Protein AF-A0A6A3Q439-F1 (afdb_monomer_lite)

Secondary structure (DSSP, 8-state):
-EEEETTHHHHHHHHHHHHTT-SEEEE-HHHHHHHHHTTBSSHHHHHHHHHHHHHHHB-TTSPBPPHHHHHHHHHHHHHTS-GGGBSS-HHHHHHHHHHHHHHHHTTSS--S--EE--TTSPPEETT-HHHHHHHHHHHHHHHTS---HHHHHHHHHHHHHHHHHHHHHHTT-SPP-TTS-HHHHHHHHHHTTTTS---------

pLDDT: mean 76.57, std 17.01, range [36.84, 98.06]

Radius of gyration: 23.39 Å; chains: 1; bounding box: 50×46×78 Å

Structure (mmCIF, N/CA/C/O backbone):
data_AF-A0A6A3Q439-F1
#
_entry.id   AF-A0A6A3Q439-F1
#
loop_
_atom_site.group_PDB
_atom_site.id
_atom_site.type_symbol
_atom_site.label_atom_id
_atom_site.label_alt_id
_atom_site.label_comp_id
_atom_site.label_asym_id
_atom_site.label_entity_id
_atom_site.label_seq_id
_atom_site.pdbx_PDB_ins_code
_atom_site.Cartn_x
_atom_site.Cartn_y
_atom_site.Cartn_z
_atom_site.occupancy
_atom_site.B_iso_or_equiv
_atom_site.auth_seq_id
_atom_site.auth_comp_id
_atom_site.auth_asym_id
_atom_site.auth_atom_id
_atom_site.pdbx_PDB_model_num
ATOM 1 N N . MET A 1 1 ? 11.395 -8.241 -11.659 1.00 68.88 1 MET A N 1
ATOM 2 C CA . MET A 1 1 ? 11.411 -6.773 -11.438 1.00 68.88 1 MET A CA 1
ATOM 3 C C . MET A 1 1 ? 10.067 -6.379 -10.838 1.00 68.88 1 MET A C 1
ATOM 5 O O . MET A 1 1 ? 9.076 -7.016 -11.175 1.00 68.88 1 MET A O 1
ATOM 9 N N . CYS A 1 2 ? 10.029 -5.420 -9.914 1.00 76.31 2 CYS A N 1
ATOM 10 C CA . CYS A 1 2 ? 8.819 -5.083 -9.159 1.00 76.31 2 CYS A CA 1
ATOM 11 C C . CYS A 1 2 ? 8.470 -3.604 -9.339 1.00 76.31 2 CYS A C 1
ATOM 13 O O . CYS A 1 2 ? 9.352 -2.756 -9.225 1.00 76.31 2 CYS A O 1
ATOM 15 N N . LEU A 1 3 ? 7.194 -3.309 -9.583 1.00 77.00 3 LEU A N 1
ATOM 16 C CA . LEU A 1 3 ? 6.629 -1.964 -9.532 1.00 77.00 3 LEU A CA 1
ATOM 17 C C . LEU A 1 3 ? 5.761 -1.843 -8.279 1.00 77.00 3 LEU A C 1
ATOM 19 O O . LEU A 1 3 ? 4.868 -2.658 -8.078 1.00 77.00 3 LEU A O 1
ATOM 23 N N . VAL A 1 4 ? 5.992 -0.818 -7.464 1.00 82.19 4 VAL A N 1
ATOM 24 C CA . VAL A 1 4 ? 5.149 -0.507 -6.300 1.00 82.19 4 VAL A CA 1
ATOM 25 C C . VAL A 1 4 ? 4.202 0.634 -6.669 1.00 82.19 4 VAL A C 1
ATOM 27 O O . VAL A 1 4 ? 4.643 1.629 -7.241 1.00 82.19 4 VAL A O 1
ATOM 30 N N . SER A 1 5 ? 2.909 0.491 -6.374 1.00 81.00 5 SER A N 1
ATOM 31 C CA . SER A 1 5 ? 1.879 1.488 -6.695 1.00 81.00 5 SER A CA 1
ATOM 32 C C . SER A 1 5 ? 0.864 1.648 -5.563 1.00 81.00 5 SER A C 1
ATOM 34 O O . SER A 1 5 ? 0.510 0.695 -4.868 1.00 81.00 5 SER A O 1
ATOM 36 N N . ASP A 1 6 ? 0.370 2.870 -5.396 1.00 78.81 6 ASP A N 1
ATOM 37 C CA . ASP A 1 6 ? -0.733 3.235 -4.506 1.00 78.81 6 ASP A CA 1
ATOM 38 C C . ASP A 1 6 ? -2.075 2.597 -4.910 1.00 78.81 6 ASP A C 1
ATOM 40 O O . ASP A 1 6 ? -2.892 2.266 -4.043 1.00 78.81 6 ASP A O 1
ATOM 44 N N . ASN A 1 7 ? -2.282 2.373 -6.209 1.00 80.62 7 ASN A N 1
ATOM 45 C CA . ASN A 1 7 ? -3.422 1.671 -6.782 1.00 80.62 7 ASN A CA 1
ATOM 46 C C . ASN A 1 7 ? -2.948 0.538 -7.698 1.00 80.62 7 ASN A C 1
ATOM 48 O O . ASN A 1 7 ? -3.133 0.563 -8.919 1.00 80.62 7 ASN A O 1
ATOM 52 N N . ALA A 1 8 ? -2.351 -0.486 -7.084 1.00 85.12 8 ALA A N 1
ATOM 53 C CA . ALA A 1 8 ? -1.802 -1.627 -7.802 1.00 85.12 8 ALA A CA 1
ATOM 54 C C . ALA A 1 8 ? -2.832 -2.280 -8.740 1.00 85.12 8 ALA A C 1
ATOM 56 O O . ALA A 1 8 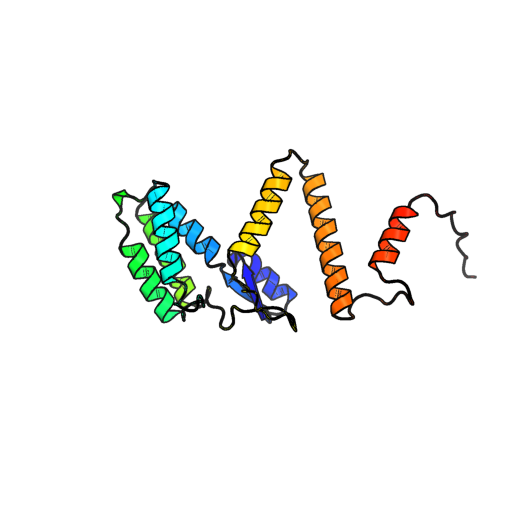? -2.507 -2.633 -9.870 1.00 85.12 8 ALA A O 1
ATOM 57 N N . ASN A 1 9 ? -4.094 -2.378 -8.315 1.00 83.62 9 ASN A N 1
ATOM 58 C CA . ASN A 1 9 ? -5.158 -2.985 -9.116 1.00 83.62 9 ASN A CA 1
ATOM 59 C C . ASN A 1 9 ? -5.428 -2.239 -10.427 1.00 83.62 9 ASN A C 1
ATOM 61 O O . ASN A 1 9 ? -5.641 -2.889 -11.447 1.00 83.62 9 ASN A O 1
ATOM 65 N N . ALA A 1 10 ? -5.384 -0.904 -10.423 1.00 78.31 10 ALA A N 1
ATOM 66 C CA . ALA A 1 10 ? -5.613 -0.118 -11.634 1.00 78.31 10 ALA A CA 1
ATOM 67 C C . ALA A 1 10 ? -4.478 -0.265 -12.657 1.00 78.31 10 ALA A C 1
ATOM 69 O O . ALA A 1 10 ? -4.721 -0.211 -13.860 1.00 78.31 10 ALA A O 1
ATOM 70 N N . VAL A 1 11 ? -3.242 -0.468 -12.193 1.00 80.56 11 VAL A N 1
ATOM 71 C CA . VAL A 1 11 ? -2.065 -0.490 -13.075 1.00 80.56 11 VAL A CA 1
ATOM 72 C C . VAL A 1 11 ? -1.608 -1.898 -13.454 1.00 80.56 11 VAL A C 1
ATOM 74 O O . VAL A 1 11 ? -0.894 -2.044 -14.442 1.00 80.56 11 VAL A O 1
ATOM 77 N N . ARG A 1 12 ? -2.039 -2.945 -12.736 1.00 86.44 12 ARG A N 1
ATOM 78 C CA . ARG A 1 12 ? -1.683 -4.354 -13.011 1.00 86.44 12 ARG A CA 1
ATOM 79 C C . ARG A 1 12 ? -1.880 -4.745 -14.470 1.00 86.44 12 ARG A C 1
ATOM 81 O O . ARG A 1 12 ? -0.945 -5.253 -15.080 1.00 86.44 12 ARG A O 1
ATOM 88 N N . THR A 1 13 ? -3.064 -4.492 -15.026 1.00 83.56 13 THR A N 1
ATOM 89 C CA . THR A 1 13 ? -3.396 -4.880 -16.406 1.00 83.56 13 THR A CA 1
ATOM 90 C C . THR A 1 13 ? -2.521 -4.154 -17.420 1.00 83.56 13 THR A C 1
ATOM 92 O O . THR A 1 13 ? -1.994 -4.778 -18.335 1.00 83.56 13 THR A O 1
ATOM 95 N N . MET A 1 14 ? -2.315 -2.849 -17.226 1.00 83.00 14 MET A N 1
ATOM 96 C CA . MET A 1 14 ? -1.451 -2.035 -18.083 1.00 83.00 14 MET A CA 1
ATOM 97 C C . MET A 1 14 ? 0.005 -2.512 -18.025 1.00 83.00 14 MET A C 1
ATOM 99 O O . MET A 1 14 ? 0.660 -2.668 -19.047 1.00 83.00 14 MET A O 1
ATOM 103 N N . VAL A 1 15 ? 0.532 -2.771 -16.830 1.00 74.00 15 VAL A N 1
ATOM 104 C CA . VAL A 1 15 ? 1.912 -3.246 -16.668 1.00 74.00 15 VAL A CA 1
ATOM 105 C C . VAL A 1 15 ? 2.075 -4.635 -17.281 1.00 74.00 15 VAL A C 1
ATOM 107 O O . VAL A 1 15 ? 3.059 -4.890 -17.971 1.00 74.00 15 VAL A O 1
ATOM 110 N N . ALA A 1 16 ? 1.101 -5.523 -17.084 1.00 80.88 16 ALA A N 1
ATOM 111 C CA . ALA A 1 16 ? 1.122 -6.848 -17.684 1.00 80.88 16 ALA A CA 1
ATOM 112 C C . ALA A 1 16 ? 1.109 -6.783 -19.219 1.00 80.88 16 ALA A C 1
ATOM 114 O O . ALA A 1 16 ? 1.868 -7.522 -19.842 1.00 80.88 16 ALA A O 1
ATOM 115 N N . SER A 1 17 ? 0.311 -5.891 -19.821 1.00 73.69 17 SER A N 1
ATOM 116 C CA . SER A 1 17 ? 0.232 -5.757 -21.281 1.00 73.69 17 SER A CA 1
ATOM 117 C C . SER A 1 17 ? 1.501 -5.166 -21.894 1.00 73.69 17 SER A C 1
ATOM 119 O O . SER A 1 17 ? 1.957 -5.659 -22.922 1.00 73.69 17 SER A O 1
ATOM 121 N N . VAL A 1 18 ? 2.108 -4.158 -21.258 1.00 75.19 18 VAL A N 1
ATOM 122 C CA . VAL A 1 18 ? 3.332 -3.517 -21.768 1.00 75.19 18 VAL A CA 1
ATOM 123 C C . VAL A 1 18 ? 4.565 -4.396 -21.569 1.00 75.19 18 VAL A C 1
ATOM 125 O O . VAL A 1 18 ? 5.422 -4.468 -22.446 1.00 75.19 18 VAL A O 1
ATOM 128 N N . PHE A 1 19 ? 4.672 -5.068 -20.422 1.00 77.62 19 PHE A N 1
ATOM 129 C CA . PHE A 1 19 ? 5.880 -5.802 -20.036 1.00 77.62 19 PHE A CA 1
ATOM 130 C C . PHE A 1 19 ? 5.728 -7.324 -20.120 1.00 77.62 19 PHE A C 1
ATOM 132 O O . PHE A 1 19 ? 6.560 -8.042 -19.569 1.00 77.62 19 PHE A O 1
ATOM 139 N N . GLY A 1 20 ? 4.667 -7.835 -20.752 1.00 81.88 20 GLY A N 1
ATOM 140 C CA . GLY A 1 20 ? 4.445 -9.274 -20.941 1.00 81.88 20 GLY A CA 1
ATOM 141 C C . GLY A 1 20 ? 4.427 -10.077 -19.635 1.00 81.88 20 GLY A C 1
ATOM 142 O O . GLY A 1 20 ? 4.912 -11.203 -19.596 1.00 81.88 20 GLY A O 1
ATOM 143 N N . GLY A 1 21 ? 3.955 -9.477 -18.537 1.00 82.19 21 GLY A N 1
ATOM 144 C CA . GLY A 1 21 ? 3.934 -10.104 -17.206 1.00 82.19 21 GLY A CA 1
ATOM 145 C C . GLY A 1 21 ? 5.293 -10.223 -16.496 1.00 82.19 21 GLY A C 1
ATOM 146 O O . GLY A 1 21 ? 5.347 -10.731 -15.378 1.00 82.19 21 GLY A O 1
ATOM 147 N N . VAL A 1 22 ? 6.386 -9.719 -17.081 1.00 79.06 22 VAL A N 1
ATOM 148 C CA . VAL A 1 22 ? 7.744 -9.784 -16.497 1.00 79.06 22 VAL A CA 1
ATOM 149 C C . VAL A 1 22 ? 7.888 -8.898 -15.248 1.00 79.06 22 VAL A C 1
ATOM 151 O O . VAL A 1 22 ? 8.725 -9.150 -14.372 1.00 79.06 22 VAL A O 1
ATOM 154 N N . ILE A 1 23 ? 7.073 -7.843 -15.155 1.00 79.81 23 ILE A N 1
ATOM 155 C CA . ILE A 1 23 ? 7.034 -6.937 -14.005 1.00 79.81 23 ILE A CA 1
ATOM 156 C C . ILE A 1 23 ? 5.837 -7.282 -13.126 1.00 79.81 23 ILE A C 1
ATOM 158 O O . ILE A 1 23 ? 4.686 -7.196 -13.549 1.00 79.81 23 ILE A O 1
ATOM 162 N N . THR A 1 24 ? 6.113 -7.611 -11.866 1.00 86.00 24 THR A N 1
ATOM 163 C CA . THR A 1 24 ? 5.073 -7.784 -10.851 1.00 86.00 24 THR A CA 1
ATOM 164 C C . THR A 1 24 ? 4.707 -6.431 -10.258 1.00 86.00 24 THR A C 1
ATOM 166 O O . THR A 1 24 ? 5.589 -5.664 -9.873 1.00 86.00 24 THR A O 1
ATOM 169 N N . VAL A 1 25 ? 3.410 -6.149 -10.148 1.00 85.44 25 VAL A N 1
ATOM 170 C CA . VAL A 1 25 ? 2.912 -4.973 -9.427 1.00 85.44 25 VAL A CA 1
ATOM 171 C C . VAL A 1 25 ? 2.624 -5.354 -7.976 1.00 85.44 25 VAL A C 1
ATOM 173 O O . VAL A 1 25 ? 2.011 -6.392 -7.716 1.00 85.44 25 VAL A O 1
ATOM 176 N N . LYS A 1 26 ? 3.071 -4.515 -7.047 1.00 88.62 26 LYS A N 1
ATOM 177 C CA . LYS A 1 26 ? 2.856 -4.626 -5.605 1.00 88.62 26 LYS A CA 1
ATOM 178 C C . LYS A 1 26 ? 2.164 -3.373 -5.086 1.00 88.62 26 LYS A C 1
ATOM 180 O O . LYS A 1 26 ? 2.361 -2.273 -5.609 1.00 88.62 26 LYS A O 1
ATOM 185 N N . GLN A 1 27 ? 1.352 -3.546 -4.058 1.00 88.25 27 GLN A N 1
ATOM 186 C CA . GLN A 1 27 ? 0.676 -2.459 -3.374 1.00 88.25 27 GLN A CA 1
ATOM 187 C C . GLN A 1 27 ? 1.662 -1.709 -2.475 1.00 88.25 27 GLN A C 1
ATOM 189 O O . GLN A 1 27 ? 2.447 -2.323 -1.757 1.00 88.25 27 GLN A O 1
ATOM 194 N N . ASP A 1 28 ? 1.593 -0.380 -2.482 1.00 86.62 28 ASP A N 1
ATOM 195 C CA . ASP A 1 28 ? 2.370 0.460 -1.575 1.00 86.62 28 ASP A CA 1
ATOM 196 C C . ASP A 1 28 ? 1.863 0.321 -0.120 1.00 86.62 28 A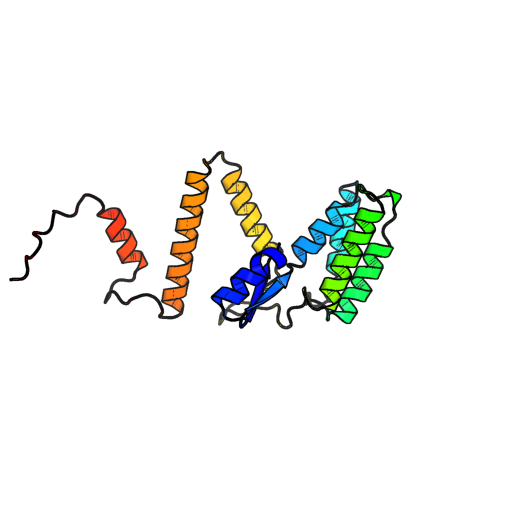SP A C 1
ATOM 198 O O . ASP A 1 28 ? 0.712 0.693 0.166 1.00 86.62 28 ASP A O 1
ATOM 202 N N . PRO A 1 29 ? 2.709 -0.155 0.818 1.00 88.81 29 PRO A N 1
ATOM 203 C CA . PRO A 1 29 ? 2.393 -0.234 2.242 1.00 88.81 29 PRO A CA 1
ATOM 204 C C . PRO A 1 29 ? 1.990 1.104 2.865 1.00 88.81 29 PRO A C 1
ATOM 206 O O . PRO A 1 29 ? 1.137 1.129 3.753 1.00 88.81 29 PRO A O 1
ATOM 209 N N . PHE A 1 30 ? 2.546 2.229 2.404 1.00 85.50 30 PHE A N 1
ATOM 210 C CA . PHE A 1 30 ? 2.184 3.549 2.925 1.00 85.50 30 PHE A CA 1
ATOM 211 C C . PHE A 1 30 ? 0.715 3.871 2.664 1.00 85.50 30 PHE A C 1
ATOM 213 O O . PHE A 1 30 ? -0.015 4.266 3.573 1.00 85.50 30 PHE A O 1
ATOM 220 N N . HIS A 1 31 ? 0.266 3.656 1.429 1.00 86.50 31 HIS A N 1
ATOM 221 C CA . HIS A 1 31 ? -1.112 3.932 1.042 1.00 86.50 31 HIS A CA 1
ATOM 222 C C . HIS A 1 31 ? -2.096 2.968 1.709 1.00 86.50 31 HIS A C 1
ATOM 224 O O . HIS A 1 31 ? -3.227 3.361 1.996 1.00 86.50 31 HIS A O 1
ATOM 230 N N . LEU A 1 32 ? -1.674 1.737 2.022 1.00 91.19 32 LEU A N 1
ATOM 231 C CA . LEU A 1 32 ? -2.451 0.845 2.885 1.00 91.19 32 LEU A CA 1
ATOM 232 C C . LEU A 1 32 ? -2.608 1.445 4.287 1.00 91.19 32 LEU A C 1
ATOM 234 O O . LEU A 1 32 ? -3.737 1.584 4.762 1.00 91.19 32 LEU A O 1
ATOM 238 N N . ILE A 1 33 ? -1.500 1.838 4.926 1.00 93.06 33 ILE A N 1
ATOM 239 C CA . ILE A 1 33 ? -1.502 2.437 6.269 1.00 93.06 33 ILE A CA 1
ATOM 240 C C . ILE A 1 33 ? -2.413 3.665 6.310 1.00 93.06 33 ILE A C 1
ATOM 242 O O . ILE A 1 33 ? -3.236 3.795 7.218 1.00 93.06 33 ILE A O 1
ATOM 246 N N . ASP A 1 34 ? -2.307 4.547 5.319 1.00 90.38 34 ASP A N 1
ATOM 247 C CA . ASP A 1 34 ? -3.116 5.758 5.239 1.00 90.38 34 ASP A CA 1
ATOM 248 C C . ASP A 1 34 ? -4.603 5.448 5.042 1.00 90.38 34 ASP A C 1
ATOM 250 O O . ASP A 1 34 ? -5.439 6.017 5.746 1.00 90.38 34 ASP A O 1
ATOM 254 N N . ARG A 1 35 ? -4.938 4.505 4.154 1.00 91.44 35 ARG A N 1
ATOM 255 C CA . ARG A 1 35 ? -6.322 4.093 3.870 1.00 91.44 35 ARG A CA 1
ATOM 256 C C . ARG A 1 35 ? -7.006 3.483 5.088 1.00 91.44 35 ARG A C 1
ATOM 258 O O . ARG A 1 35 ? -8.153 3.825 5.370 1.00 91.44 35 ARG A O 1
ATOM 265 N N . VAL A 1 36 ? -6.323 2.580 5.792 1.00 94.69 36 VAL A N 1
ATOM 266 C CA . VAL A 1 36 ? -6.857 1.937 7.001 1.00 94.69 36 VAL A CA 1
ATOM 267 C C . VAL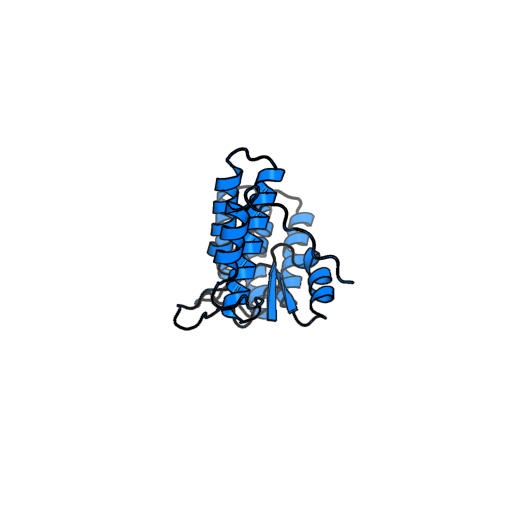 A 1 36 ? -6.973 2.970 8.120 1.00 94.69 36 VAL A C 1
ATOM 269 O O . VAL A 1 36 ? -8.035 3.105 8.722 1.00 94.69 36 VAL A O 1
ATOM 272 N N . SER A 1 37 ? -5.931 3.776 8.339 1.00 95.50 37 SER A N 1
ATOM 273 C CA . SER A 1 37 ? -5.932 4.773 9.415 1.00 95.50 37 SER A CA 1
ATOM 274 C C . SER A 1 37 ? -6.984 5.860 9.221 1.00 95.50 37 SER A C 1
ATOM 276 O O . SER A 1 37 ? -7.573 6.306 10.199 1.00 95.50 37 SER A O 1
ATOM 278 N N . ALA A 1 38 ? -7.278 6.265 7.982 1.00 95.25 38 ALA A N 1
ATOM 279 C CA . ALA A 1 38 ? -8.293 7.277 7.679 1.00 95.25 38 ALA A CA 1
ATOM 280 C C . ALA A 1 38 ? -9.724 6.884 8.105 1.00 95.25 38 ALA A C 1
ATOM 282 O O . ALA A 1 38 ? -10.603 7.744 8.134 1.00 95.25 38 ALA A O 1
ATOM 283 N N . LYS A 1 39 ? -9.967 5.611 8.446 1.00 95.69 39 LYS A N 1
ATOM 284 C CA . LYS A 1 39 ? -11.258 5.121 8.953 1.00 95.69 39 LYS A CA 1
ATOM 285 C C . LYS A 1 39 ? -11.488 5.405 10.442 1.00 95.69 39 LYS A C 1
ATOM 287 O O . LYS A 1 39 ? -12.569 5.101 10.934 1.00 95.69 39 LYS A O 1
ATOM 292 N N . LEU A 1 40 ? -10.516 5.983 11.154 1.00 95.94 40 LEU A N 1
ATOM 293 C CA . LEU A 1 40 ? -10.711 6.441 12.534 1.00 95.94 40 LEU A CA 1
ATOM 294 C C . LEU A 1 40 ? -11.205 7.888 12.579 1.00 95.94 40 LEU A C 1
ATOM 296 O O . LEU A 1 40 ? -10.802 8.720 11.762 1.00 95.94 40 LEU A O 1
ATOM 300 N N . ALA A 1 41 ? -12.047 8.202 13.560 1.00 93.50 41 ALA A N 1
ATOM 301 C CA . ALA A 1 41 ? -12.694 9.506 13.693 1.00 93.50 41 ALA A CA 1
ATOM 302 C C . ALA A 1 41 ? -11.727 10.629 14.080 1.00 93.50 41 ALA A C 1
ATOM 304 O O . ALA A 1 41 ? -11.821 11.741 13.560 1.00 93.50 41 ALA A O 1
ATOM 305 N N . SER A 1 42 ? -10.771 10.355 14.972 1.00 95.94 42 SER A N 1
ATOM 306 C CA . SER A 1 42 ? -9.917 11.397 15.546 1.00 95.94 42 SER A CA 1
ATOM 307 C C . SER A 1 42 ? -8.484 11.354 15.012 1.00 95.94 42 SER A C 1
ATOM 309 O O . SER A 1 42 ? -7.850 10.302 14.943 1.00 95.94 42 SER A O 1
ATOM 311 N N . LYS A 1 43 ? -7.915 12.527 14.690 1.00 95.25 43 LYS A N 1
ATOM 312 C CA . LYS A 1 43 ? -6.513 12.650 14.238 1.00 95.25 43 LYS A CA 1
ATOM 313 C C . LYS A 1 43 ? -5.492 11.996 15.188 1.00 95.25 43 LYS A C 1
ATOM 315 O O . LYS A 1 43 ? -4.554 11.380 14.677 1.00 95.25 43 LYS A O 1
ATOM 320 N N . PRO A 1 44 ? -5.624 12.089 16.528 1.00 96.69 44 PRO A N 1
ATOM 321 C CA . PRO A 1 44 ? -4.722 11.389 17.442 1.00 96.69 44 PRO A CA 1
ATOM 322 C C . PRO A 1 44 ? -4.759 9.869 17.260 1.00 96.69 44 PRO A C 1
ATOM 324 O O . PRO A 1 44 ? -3.701 9.249 17.154 1.00 96.69 44 PRO A O 1
ATOM 327 N N . LYS A 1 45 ? -5.955 9.282 17.134 1.00 95.44 45 LYS A N 1
ATOM 328 C CA . LYS A 1 45 ? -6.128 7.841 16.911 1.00 95.44 45 LYS A CA 1
ATOM 329 C C . LYS A 1 45 ? -5.622 7.422 15.534 1.00 95.44 45 LYS A C 1
ATOM 331 O O . LYS A 1 45 ? -4.907 6.432 15.435 1.00 95.44 45 LYS A O 1
ATOM 336 N N . GLN A 1 46 ? -5.870 8.224 14.494 1.00 96.56 46 GLN A N 1
ATOM 337 C CA . GLN A 1 46 ? -5.275 8.001 13.169 1.00 96.56 46 GLN A CA 1
ATOM 338 C C . GLN A 1 46 ? -3.743 7.966 13.249 1.00 96.56 46 GLN A C 1
ATOM 340 O O . GLN A 1 46 ? -3.115 7.067 12.700 1.00 96.56 46 GLN A O 1
ATOM 345 N N . LYS A 1 47 ? -3.119 8.922 13.951 1.00 96.12 47 LYS A N 1
ATOM 346 C CA . LYS A 1 47 ? -1.656 8.980 14.109 1.00 96.12 47 LYS A CA 1
ATOM 347 C C . LYS A 1 47 ? -1.112 7.774 14.877 1.00 96.12 47 LYS A C 1
ATOM 349 O O . LYS A 1 47 ? -0.062 7.256 14.499 1.00 96.12 47 LYS A O 1
ATOM 354 N N . TRP A 1 48 ? -1.808 7.347 15.929 1.00 97.00 48 TRP A N 1
ATOM 355 C CA . TRP A 1 48 ? -1.478 6.133 16.673 1.00 97.00 48 TRP A CA 1
ATOM 356 C C . TRP A 1 48 ? -1.544 4.901 15.766 1.00 97.00 48 TRP A C 1
ATOM 358 O O . TRP A 1 48 ? -0.539 4.214 15.617 1.00 97.00 48 TRP A O 1
ATOM 368 N N . LEU A 1 49 ? -2.653 4.696 15.054 1.00 97.31 49 LEU A N 1
ATOM 369 C CA . LEU A 1 49 ? -2.823 3.534 14.185 1.00 97.31 49 LEU A CA 1
ATOM 370 C C . LEU A 1 49 ? -1.786 3.506 13.054 1.00 97.31 49 LEU A C 1
ATOM 372 O O . LEU A 1 49 ? -1.217 2.457 12.770 1.00 97.31 49 LEU A O 1
ATOM 376 N N . LYS A 1 50 ? -1.439 4.662 12.468 1.00 95.81 50 LYS A N 1
ATOM 377 C CA . LYS A 1 50 ? -0.341 4.742 11.489 1.00 95.81 50 LYS A CA 1
ATOM 378 C C . LYS A 1 50 ? 0.988 4.248 12.058 1.00 95.81 50 LYS A C 1
ATOM 380 O O . LYS A 1 50 ? 1.774 3.649 11.327 1.00 95.81 50 LYS A O 1
ATOM 385 N N . LYS A 1 51 ? 1.270 4.531 13.332 1.00 95.44 51 LYS A N 1
ATOM 386 C CA . LYS A 1 51 ? 2.490 4.076 14.005 1.00 95.44 51 LYS A CA 1
ATOM 387 C C . LYS A 1 51 ? 2.447 2.565 14.239 1.00 95.44 51 LYS A C 1
ATOM 389 O O . LYS A 1 51 ? 3.394 1.894 13.845 1.00 95.44 51 LYS A O 1
ATOM 394 N N . GLU A 1 52 ? 1.355 2.049 14.796 1.00 97.44 52 GLU A N 1
ATOM 395 C CA . GLU A 1 52 ? 1.201 0.615 15.071 1.00 97.44 52 GLU A CA 1
ATOM 396 C C . GLU A 1 52 ? 1.252 -0.214 13.786 1.00 97.44 52 GLU A C 1
ATOM 398 O O . GLU A 1 52 ? 1.992 -1.188 13.705 1.00 97.44 52 GLU A O 1
ATOM 403 N N . LEU A 1 53 ? 0.572 0.228 12.723 1.00 96.31 53 LEU A N 1
ATOM 404 C CA . LEU A 1 53 ? 0.629 -0.446 11.427 1.00 96.31 53 LEU A CA 1
ATOM 405 C C . LEU A 1 53 ? 2.031 -0.394 10.811 1.00 96.31 53 LEU A C 1
ATOM 407 O O . LEU A 1 53 ? 2.477 -1.385 10.246 1.00 96.31 53 LEU A O 1
ATOM 411 N N . ARG A 1 54 ? 2.780 0.710 10.945 1.00 93.31 54 ARG A N 1
ATOM 412 C CA . ARG A 1 54 ? 4.195 0.728 10.522 1.00 93.31 54 ARG A CA 1
ATOM 413 C C . ARG A 1 54 ? 5.013 -0.311 11.287 1.00 93.31 54 ARG A C 1
ATOM 415 O O . ARG A 1 54 ? 5.794 -1.025 10.675 1.00 93.31 54 ARG A O 1
ATOM 422 N N . SER A 1 55 ? 4.820 -0.423 12.595 1.00 94.06 55 SER A N 1
ATOM 423 C CA . SER A 1 55 ? 5.490 -1.444 13.403 1.00 94.06 55 SER A CA 1
ATOM 424 C C . SER A 1 55 ? 5.021 -2.868 13.095 1.00 94.06 55 SER A C 1
ATOM 426 O O . SER A 1 55 ? 5.781 -3.799 13.327 1.00 94.06 55 SER A O 1
ATOM 428 N N . ALA A 1 56 ? 3.808 -3.047 12.568 1.00 95.62 56 ALA A N 1
ATOM 429 C CA . ALA A 1 56 ? 3.282 -4.345 12.156 1.00 95.62 56 ALA A CA 1
ATOM 430 C C . ALA A 1 56 ? 3.789 -4.795 10.778 1.00 95.62 56 ALA A C 1
ATOM 432 O O . ALA A 1 56 ? 3.984 -5.987 10.555 1.00 95.62 56 ALA A O 1
ATOM 433 N N . LEU A 1 57 ? 3.986 -3.859 9.843 1.00 93.75 57 LEU A N 1
ATOM 434 C CA . LEU A 1 57 ? 4.408 -4.184 8.476 1.00 93.75 57 LEU A CA 1
ATOM 435 C C . LEU A 1 57 ? 5.928 -4.326 8.332 1.00 93.75 57 LEU A C 1
ATOM 437 O O . LEU A 1 57 ? 6.391 -5.063 7.459 1.00 93.75 57 LEU A O 1
ATOM 441 N N . TYR A 1 58 ? 6.695 -3.618 9.164 1.00 91.06 58 TYR A N 1
ATOM 442 C CA . TYR A 1 58 ? 8.151 -3.581 9.084 1.00 91.06 58 TYR A CA 1
ATOM 443 C C . TYR A 1 58 ? 8.811 -4.248 10.297 1.00 91.06 58 TYR A C 1
ATOM 445 O O . TYR A 1 58 ? 8.335 -4.126 11.427 1.00 91.06 58 TYR A O 1
ATOM 453 N N . ASP A 1 59 ? 9.927 -4.936 10.073 1.00 88.88 59 ASP A N 1
ATOM 454 C CA . ASP A 1 59 ? 10.758 -5.499 11.138 1.00 88.88 59 ASP A CA 1
ATOM 455 C C . ASP A 1 59 ? 11.708 -4.456 11.767 1.00 88.88 59 ASP A C 1
ATOM 457 O O . ASP A 1 59 ? 11.665 -3.258 11.460 1.00 88.88 59 ASP A O 1
ATOM 461 N N . VAL A 1 60 ? 12.561 -4.913 12.688 1.00 85.12 60 VAL A N 1
ATOM 462 C CA . VAL A 1 60 ? 13.534 -4.071 13.406 1.00 85.12 60 VAL A CA 1
ATOM 463 C C . VAL A 1 60 ? 14.570 -3.431 12.478 1.00 85.12 60 VAL A C 1
ATOM 465 O O . VAL A 1 60 ? 14.983 -2.292 12.713 1.00 85.12 60 VAL A O 1
ATOM 468 N N . ASP A 1 61 ? 14.902 -4.106 11.378 1.00 83.94 61 ASP A N 1
ATOM 469 C CA . ASP A 1 61 ? 15.802 -3.624 10.328 1.00 83.94 61 ASP A CA 1
ATOM 470 C C . ASP A 1 61 ? 15.076 -2.722 9.319 1.00 83.94 61 ASP A C 1
ATOM 472 O O . ASP A 1 61 ? 15.671 -2.171 8.385 1.00 83.94 61 ASP A O 1
ATOM 476 N N . ARG A 1 62 ? 13.778 -2.489 9.554 1.00 81.12 62 ARG A N 1
ATOM 477 C CA . ARG A 1 62 ? 12.858 -1.735 8.706 1.00 81.12 62 ARG A CA 1
ATOM 478 C C . ARG A 1 62 ? 12.717 -2.347 7.308 1.00 81.12 62 ARG A C 1
ATOM 480 O O . ARG A 1 62 ? 12.483 -1.613 6.335 1.00 81.12 62 ARG A O 1
ATOM 487 N N . GLN A 1 63 ? 12.859 -3.663 7.218 1.00 85.69 63 GLN A N 1
ATOM 488 C CA . GLN A 1 63 ? 12.479 -4.478 6.074 1.00 85.69 63 GLN A CA 1
ATOM 489 C C . GLN A 1 63 ? 11.002 -4.845 6.176 1.00 85.69 63 GLN A C 1
ATOM 491 O O . GLN A 1 63 ? 10.407 -4.785 7.249 1.00 85.69 63 GLN A O 1
ATOM 496 N N . LEU A 1 64 ? 10.376 -5.156 5.042 1.00 89.44 64 LEU A N 1
ATOM 497 C CA . LEU A 1 64 ? 9.000 -5.644 5.056 1.00 89.44 64 LEU A CA 1
ATOM 498 C C . LEU A 1 64 ? 8.997 -7.078 5.570 1.00 89.44 64 LEU A C 1
ATOM 500 O O . LEU A 1 64 ? 9.723 -7.917 5.036 1.00 89.44 64 LEU A O 1
ATOM 504 N N . ARG A 1 65 ? 8.148 -7.358 6.560 1.00 93.19 65 ARG A N 1
ATOM 505 C CA . ARG A 1 65 ? 7.999 -8.714 7.097 1.00 93.19 65 ARG A CA 1
ATOM 506 C C . ARG A 1 65 ? 7.582 -9.710 6.001 1.00 93.19 65 ARG A C 1
ATOM 508 O O . ARG A 1 65 ? 7.000 -9.308 4.984 1.00 93.19 65 ARG A O 1
ATOM 515 N N . PRO A 1 66 ? 7.853 -11.011 6.171 1.00 94.00 66 PRO A N 1
ATOM 516 C CA . PRO A 1 66 ? 7.263 -12.048 5.331 1.00 94.00 66 PRO A CA 1
ATOM 517 C C . PRO A 1 66 ? 5.724 -11.995 5.375 1.00 94.00 66 PRO A C 1
ATOM 519 O O . PRO A 1 66 ? 5.174 -11.614 6.408 1.00 94.00 66 PRO A O 1
ATOM 522 N N . PRO A 1 67 ? 5.016 -12.385 4.297 1.00 95.56 67 PRO A N 1
ATOM 523 C CA . PRO A 1 67 ? 3.552 -12.305 4.212 1.00 95.56 67 PRO A CA 1
ATOM 524 C C . PRO A 1 67 ? 2.800 -12.888 5.416 1.00 95.56 67 PRO A C 1
ATOM 526 O O . PRO A 1 67 ? 1.916 -12.225 5.956 1.00 95.56 67 PRO A O 1
ATOM 529 N N . ASP A 1 68 ? 3.185 -14.085 5.866 1.00 95.25 68 ASP A N 1
ATOM 530 C CA . ASP A 1 68 ? 2.507 -14.786 6.962 1.00 95.25 68 ASP A CA 1
ATOM 531 C C . ASP A 1 68 ? 2.653 -14.041 8.297 1.00 95.25 68 ASP A C 1
ATOM 533 O O . ASP A 1 68 ? 1.674 -13.808 9.006 1.00 95.25 68 ASP A O 1
ATOM 537 N N . GLU A 1 69 ? 3.872 -13.601 8.619 1.00 95.94 69 GLU A N 1
ATOM 538 C CA . GLU A 1 69 ? 4.154 -12.821 9.827 1.00 95.94 69 GLU A CA 1
ATOM 539 C C . GLU A 1 69 ? 3.493 -11.436 9.761 1.00 95.94 69 GLU A C 1
ATOM 541 O O . GLU A 1 69 ? 2.856 -10.991 10.719 1.00 95.94 69 GLU A O 1
ATOM 546 N N . MET A 1 70 ? 3.595 -10.768 8.607 1.00 96.38 70 MET A N 1
ATOM 547 C CA . MET A 1 70 ? 3.010 -9.451 8.365 1.00 96.38 70 MET A CA 1
ATOM 548 C C . MET A 1 70 ? 1.495 -9.469 8.569 1.00 96.38 70 MET A C 1
ATOM 550 O O . MET A 1 70 ? 0.944 -8.541 9.159 1.00 96.38 70 MET A O 1
ATOM 554 N N . GLU A 1 71 ? 0.810 -10.511 8.094 1.00 97.56 71 GLU A N 1
ATOM 555 C CA . GLU A 1 71 ? -0.637 -10.628 8.242 1.00 97.56 71 GLU A CA 1
ATOM 556 C C . GLU A 1 71 ? -1.048 -10.787 9.709 1.00 97.56 71 GLU A C 1
ATOM 558 O O . GLU A 1 71 ? -1.987 -10.123 10.158 1.00 97.56 71 GLU A O 1
ATOM 563 N N . ILE A 1 72 ? -0.353 -11.651 10.454 1.00 97.69 72 ILE A N 1
ATOM 564 C CA . ILE A 1 72 ? -0.623 -11.898 11.876 1.00 97.69 72 ILE A CA 1
ATOM 565 C C . ILE A 1 72 ? -0.510 -10.590 12.660 1.00 97.69 72 ILE A C 1
ATOM 567 O O . ILE A 1 72 ? -1.406 -10.227 13.421 1.00 97.69 72 ILE A O 1
ATOM 571 N N . GLU A 1 73 ? 0.576 -9.861 12.443 1.00 98.00 73 GLU A N 1
ATOM 572 C CA . GLU A 1 73 ? 0.871 -8.623 13.155 1.00 98.00 73 GLU A CA 1
ATOM 573 C C . GLU A 1 73 ? -0.072 -7.489 12.739 1.00 98.00 73 GLU A C 1
ATOM 575 O O . GLU A 1 73 ? -0.567 -6.743 13.585 1.00 98.00 73 GLU A O 1
ATOM 580 N N . PHE A 1 74 ? -0.409 -7.404 11.450 1.00 97.94 74 PHE A N 1
ATOM 581 C CA . PHE A 1 74 ? -1.420 -6.475 10.951 1.00 97.94 74 PHE A CA 1
ATOM 582 C C . PHE A 1 74 ? -2.784 -6.717 11.609 1.00 97.94 74 PHE A C 1
ATOM 584 O O . PHE A 1 74 ? -3.412 -5.764 12.075 1.00 97.94 74 PHE A O 1
ATOM 591 N N . LYS A 1 75 ? -3.228 -7.981 11.680 1.00 98.06 75 LYS A N 1
ATOM 592 C CA . LYS A 1 75 ? -4.502 -8.368 12.305 1.00 98.06 75 LYS A CA 1
ATOM 593 C C . LYS A 1 75 ? -4.556 -7.981 13.775 1.00 98.06 75 LYS A C 1
ATOM 595 O O . LYS A 1 75 ? -5.500 -7.303 14.164 1.00 98.06 75 LYS A O 1
ATOM 600 N N . LYS A 1 76 ? -3.513 -8.303 14.548 1.00 98.00 76 LYS A N 1
ATOM 601 C CA . LYS A 1 76 ? -3.414 -7.912 15.965 1.00 98.00 76 LYS A CA 1
ATOM 602 C C . LYS A 1 76 ? -3.652 -6.414 16.164 1.00 98.00 76 LYS A C 1
ATOM 604 O O . LYS A 1 76 ? -4.385 -6.023 17.067 1.00 98.00 76 LYS A O 1
ATOM 609 N N . VAL A 1 77 ? -3.068 -5.575 15.305 1.00 98.00 77 VAL A N 1
ATOM 610 C CA . VAL A 1 77 ? -3.240 -4.120 15.389 1.00 98.00 77 VAL A CA 1
ATOM 611 C C . VAL A 1 77 ? -4.672 -3.701 15.056 1.00 98.00 77 VAL A C 1
ATOM 613 O O . VAL A 1 77 ? -5.276 -2.960 15.828 1.00 98.00 77 VAL A O 1
ATOM 616 N N . VAL A 1 78 ? -5.243 -4.152 13.936 1.00 97.38 78 VAL A N 1
ATOM 617 C CA . VAL A 1 78 ? -6.593 -3.708 13.532 1.00 97.38 78 VAL A CA 1
ATOM 618 C C . VAL A 1 78 ? -7.699 -4.262 14.431 1.00 97.38 78 VAL A C 1
ATOM 620 O O . VAL A 1 78 ? -8.710 -3.593 14.618 1.00 97.38 78 VAL A O 1
ATOM 623 N N . GLU A 1 79 ? -7.502 -5.439 15.023 1.00 96.50 79 GLU A N 1
ATOM 624 C CA . GLU A 1 79 ? -8.422 -6.044 15.995 1.00 96.50 79 GLU A CA 1
ATOM 625 C C . GLU A 1 79 ? -8.344 -5.364 17.373 1.00 96.50 79 GLU A C 1
ATOM 627 O O . GLU A 1 79 ? -9.300 -5.433 18.138 1.00 96.50 79 GLU A O 1
ATOM 632 N N . SER A 1 80 ? -7.252 -4.650 17.675 1.00 96.06 80 SER A N 1
ATOM 633 C CA . SER A 1 80 ? -7.116 -3.850 18.906 1.00 96.06 80 SER A CA 1
ATOM 634 C C . SER A 1 80 ? -7.842 -2.496 18.864 1.00 96.06 80 SER A C 1
ATOM 636 O O . SER A 1 80 ? -7.883 -1.780 19.865 1.00 96.06 80 SER A O 1
ATOM 638 N N . VAL A 1 81 ? -8.384 -2.110 17.704 1.00 96.25 81 VAL A N 1
ATOM 639 C CA . VAL A 1 81 ? -9.101 -0.844 17.520 1.00 96.25 81 VAL A CA 1
ATOM 640 C C . VAL A 1 81 ? -10.495 -0.935 18.137 1.00 96.25 81 VAL A C 1
ATOM 642 O O . VAL A 1 81 ? -11.291 -1.794 17.763 1.00 96.25 81 VAL A O 1
ATOM 645 N N . ASP A 1 82 ? -10.817 0.007 19.021 1.00 94.81 82 ASP A N 1
ATOM 646 C CA . ASP A 1 82 ? -12.166 0.161 19.561 1.00 94.81 82 ASP A CA 1
ATOM 647 C C . ASP A 1 82 ? -13.134 0.636 18.462 1.00 94.81 82 ASP A C 1
ATOM 649 O O . ASP A 1 82 ? -12.871 1.619 17.763 1.00 94.81 82 ASP A O 1
ATOM 653 N N . LEU A 1 83 ? -14.275 -0.043 18.305 1.00 93.81 83 LEU A N 1
ATOM 654 C CA . LEU A 1 83 ? -15.283 0.315 17.302 1.00 93.81 83 LEU A CA 1
ATOM 655 C C . LEU A 1 83 ? -15.881 1.711 17.532 1.00 93.81 83 LEU A C 1
ATOM 657 O O . LEU A 1 83 ? -16.321 2.341 16.572 1.00 93.81 83 LEU A O 1
ATOM 661 N N . SER A 1 84 ? -15.852 2.230 18.761 1.00 94.25 84 SER A N 1
ATOM 662 C CA . SER A 1 84 ? -16.259 3.609 19.063 1.00 94.25 84 SER A CA 1
ATOM 663 C C . SER A 1 84 ? -15.315 4.667 18.472 1.00 94.25 84 SER A C 1
ATOM 665 O O . SER A 1 84 ? -15.734 5.802 18.245 1.00 94.25 84 SER A O 1
ATOM 667 N N . ASP A 1 85 ? -14.064 4.305 18.159 1.00 94.44 85 ASP A N 1
ATOM 668 C CA . ASP A 1 85 ? -13.089 5.187 17.505 1.00 94.44 85 ASP A CA 1
ATOM 669 C C . ASP A 1 85 ? -13.234 5.206 15.968 1.00 94.44 85 ASP A C 1
ATOM 671 O O . ASP A 1 85 ? -12.579 6.008 15.287 1.00 94.44 85 ASP A O 1
ATOM 675 N N . VAL A 1 86 ? -14.065 4.329 15.397 1.00 95.56 86 VAL A N 1
ATOM 676 C CA . VAL A 1 86 ? -14.247 4.169 13.948 1.00 95.56 86 VAL A CA 1
ATOM 677 C C . VAL A 1 86 ? -15.266 5.186 13.417 1.00 95.56 86 VAL A C 1
ATOM 679 O O . VAL A 1 86 ? -16.361 5.337 13.944 1.00 95.56 86 VAL A O 1
ATOM 682 N N . SER A 1 87 ? -14.926 5.887 12.330 1.00 95.06 87 SER A N 1
ATOM 683 C CA . SER A 1 87 ? -15.777 6.925 11.716 1.00 95.06 87 SER A CA 1
ATOM 684 C C . SER A 1 87 ? -16.750 6.411 10.655 1.00 95.06 87 SER A C 1
ATOM 686 O O . SER A 1 87 ? -17.569 7.167 10.137 1.00 95.06 87 SER A O 1
ATOM 688 N N . CYS A 1 88 ? -16.629 5.141 10.278 1.00 94.06 88 CYS A N 1
ATOM 689 C CA . CYS A 1 88 ? -17.438 4.493 9.254 1.00 94.06 88 CYS A CA 1
ATOM 690 C C . CYS A 1 88 ? -18.277 3.356 9.845 1.00 94.06 88 CYS A C 1
ATOM 692 O O . CYS A 1 88 ? -18.161 3.030 11.021 1.00 94.06 88 CYS A O 1
ATOM 694 N N . THR A 1 89 ? -19.115 2.727 9.021 1.00 95.44 89 THR A N 1
ATOM 695 C CA . THR A 1 89 ? -19.869 1.550 9.460 1.00 95.44 89 THR A CA 1
ATOM 696 C C . THR A 1 89 ? -18.926 0.405 9.828 1.00 95.44 89 THR A C 1
ATOM 698 O O . THR A 1 89 ? -17.881 0.221 9.196 1.00 95.44 89 THR A O 1
ATOM 701 N N . GLU A 1 90 ? -19.323 -0.423 10.794 1.00 93.62 90 GLU A N 1
ATOM 702 C CA . GLU A 1 90 ? -18.564 -1.618 11.181 1.00 93.62 90 GLU A CA 1
ATOM 703 C C . GLU A 1 90 ? -18.298 -2.539 9.979 1.00 93.62 90 GLU A C 1
ATOM 705 O O . GLU A 1 90 ? -17.198 -3.068 9.822 1.00 93.62 90 GLU A O 1
ATOM 710 N N . ALA A 1 91 ? -19.266 -2.656 9.063 1.00 95.31 91 ALA A N 1
ATOM 711 C CA . ALA A 1 91 ? -19.103 -3.385 7.809 1.00 95.31 91 ALA A CA 1
ATOM 712 C C . ALA A 1 91 ? -18.022 -2.764 6.905 1.00 95.31 91 ALA A C 1
ATOM 714 O O . ALA A 1 91 ? -17.203 -3.493 6.340 1.00 95.31 91 ALA A O 1
ATOM 715 N N . SER A 1 92 ? -17.966 -1.429 6.786 1.00 95.19 92 SER A N 1
ATOM 716 C CA . SER A 1 92 ? -16.909 -0.754 6.022 1.00 95.19 92 SER A CA 1
ATOM 717 C C . SER A 1 92 ? -15.539 -0.920 6.674 1.00 95.19 92 SER A C 1
ATOM 719 O O . SER A 1 92 ? -14.556 -1.049 5.943 1.00 95.19 92 SER A O 1
ATOM 721 N N . TRP A 1 93 ? -15.452 -0.879 8.002 1.00 96.06 93 TRP A N 1
ATOM 722 C CA . TRP A 1 93 ? -14.205 -1.093 8.735 1.00 96.06 93 TRP A CA 1
ATOM 723 C C . TRP A 1 93 ? -13.706 -2.522 8.546 1.00 96.06 93 TRP A C 1
ATOM 725 O O . TRP A 1 93 ? -12.599 -2.743 8.049 1.00 96.06 93 TRP A O 1
ATOM 735 N N . THR A 1 94 ? -14.577 -3.482 8.840 1.00 95.81 94 THR A N 1
ATOM 736 C CA . THR A 1 94 ? -14.289 -4.913 8.775 1.00 95.81 94 THR A CA 1
ATOM 737 C C . THR A 1 94 ? -13.949 -5.365 7.365 1.00 95.81 94 THR A C 1
ATOM 739 O O . THR A 1 94 ? -12.964 -6.071 7.158 1.00 95.81 94 THR A O 1
ATOM 742 N N . GLY A 1 95 ? -14.720 -4.919 6.372 1.00 96.25 95 GLY A N 1
ATOM 743 C CA . GLY A 1 95 ? -14.430 -5.192 4.968 1.00 96.25 95 GLY A CA 1
ATOM 744 C C . GLY A 1 95 ? -13.082 -4.613 4.534 1.00 96.25 95 GLY A C 1
ATOM 745 O O . GLY A 1 95 ? -12.320 -5.292 3.847 1.00 96.25 95 GLY A O 1
ATOM 746 N N . CYS A 1 96 ? -12.751 -3.395 4.982 1.00 94.50 96 CYS A N 1
ATOM 747 C CA . CYS A 1 96 ? -11.489 -2.739 4.649 1.00 94.50 96 CYS A CA 1
ATOM 748 C C . CYS A 1 96 ? -10.289 -3.540 5.161 1.00 94.50 96 CYS A C 1
ATOM 750 O O . CYS A 1 96 ? -9.427 -3.921 4.365 1.00 94.50 96 CYS A O 1
ATOM 752 N N . TRP A 1 97 ? -10.205 -3.820 6.464 1.00 94.75 97 TRP A N 1
ATOM 753 C CA . TRP A 1 97 ? -9.015 -4.488 6.990 1.00 94.75 97 TRP A CA 1
ATOM 754 C C . TRP A 1 97 ? -8.941 -5.960 6.565 1.00 94.75 97 TRP A C 1
ATOM 756 O O . TRP A 1 97 ? -7.845 -6.427 6.265 1.00 94.75 97 TRP A O 1
ATOM 766 N N . LYS A 1 98 ? -10.069 -6.678 6.417 1.00 96.44 98 LYS A N 1
ATOM 767 C CA . LYS A 1 98 ? -10.064 -8.070 5.917 1.00 96.44 98 LYS A CA 1
ATOM 768 C C . LYS A 1 98 ? -9.559 -8.170 4.481 1.00 96.44 98 LYS A C 1
ATOM 770 O O . LYS A 1 98 ? -8.774 -9.064 4.172 1.00 96.44 98 LYS A O 1
ATOM 775 N N . TYR A 1 99 ? -9.981 -7.249 3.614 1.00 94.38 99 TYR A N 1
ATOM 776 C CA . TYR A 1 99 ? -9.483 -7.181 2.242 1.00 94.38 99 TYR A CA 1
ATOM 777 C C . TYR A 1 99 ? -7.968 -6.944 2.208 1.00 94.38 99 TYR A C 1
ATOM 779 O O . TYR A 1 99 ? -7.241 -7.650 1.516 1.00 94.38 99 TYR A O 1
ATOM 787 N N . ASN A 1 100 ? -7.480 -5.996 3.010 1.00 94.19 100 ASN A N 1
ATOM 788 C CA . ASN A 1 100 ? -6.054 -5.691 3.092 1.00 94.19 100 ASN A CA 1
ATOM 789 C C . ASN A 1 100 ? -5.236 -6.849 3.699 1.00 94.19 100 ASN A C 1
ATOM 791 O O . ASN A 1 100 ? -4.160 -7.148 3.194 1.00 94.19 100 ASN A O 1
ATOM 795 N N . ALA A 1 101 ? -5.756 -7.554 4.708 1.00 95.81 101 ALA A N 1
ATOM 796 C CA . ALA A 1 101 ? -5.112 -8.747 5.264 1.00 95.81 101 ALA A CA 1
ATOM 797 C C . ALA A 1 101 ? -4.978 -9.869 4.221 1.00 95.81 101 ALA A C 1
ATOM 799 O O . ALA A 1 101 ? -3.936 -10.514 4.138 1.00 95.81 101 ALA A O 1
ATOM 800 N N . LYS A 1 102 ? -6.003 -10.067 3.377 1.00 95.44 102 LYS A N 1
ATOM 801 C CA . LYS A 1 102 ? -5.930 -11.007 2.251 1.00 95.44 102 LYS A CA 1
ATOM 802 C C . LYS A 1 102 ? -4.803 -10.631 1.281 1.00 95.44 102 LYS A C 1
ATOM 804 O O . LYS A 1 102 ? -3.997 -11.493 0.951 1.00 95.44 102 LYS A O 1
ATOM 809 N N . LEU A 1 103 ? -4.713 -9.359 0.882 1.00 92.38 103 LEU A N 1
ATOM 810 C CA . LEU A 1 103 ? -3.640 -8.880 0.002 1.00 92.38 103 LEU A CA 1
ATOM 811 C C . LEU A 1 103 ? -2.250 -9.080 0.620 1.00 92.38 103 LEU A C 1
ATOM 813 O O . LEU A 1 103 ? -1.322 -9.496 -0.068 1.00 92.38 103 LEU A O 1
ATOM 817 N N . ILE A 1 104 ? -2.101 -8.820 1.922 1.00 94.81 104 ILE A N 1
ATOM 818 C CA . ILE A 1 104 ? -0.845 -9.066 2.643 1.00 94.81 104 ILE A CA 1
ATOM 819 C C . ILE A 1 104 ? -0.459 -10.545 2.553 1.00 94.81 104 ILE A C 1
ATOM 821 O O . ILE A 1 104 ? 0.662 -10.838 2.143 1.00 94.81 104 ILE A O 1
ATOM 825 N N . ARG A 1 105 ? -1.390 -11.458 2.858 1.00 95.25 105 ARG A N 1
ATOM 826 C CA . ARG A 1 105 ? -1.166 -12.912 2.798 1.00 95.25 105 ARG A CA 1
ATOM 827 C C . ARG A 1 105 ? -0.776 -13.391 1.402 1.00 95.25 105 ARG A C 1
ATOM 829 O O . ARG A 1 105 ? 0.107 -14.224 1.254 1.00 95.25 105 ARG A O 1
ATOM 836 N N . GLU A 1 106 ? -1.395 -12.830 0.366 1.00 93.88 106 GLU A N 1
ATOM 837 C CA . GLU A 1 106 ? -1.068 -13.107 -1.043 1.00 93.88 106 GLU A CA 1
ATOM 838 C C . GLU A 1 106 ? 0.299 -12.521 -1.465 1.00 93.88 106 GLU A C 1
ATOM 840 O O . GLU A 1 106 ? 0.726 -12.654 -2.613 1.00 93.88 106 GLU A O 1
ATOM 845 N N . GLY A 1 107 ? 1.012 -11.875 -0.537 1.00 91.81 107 GLY A N 1
ATOM 846 C CA . GLY A 1 107 ? 2.323 -11.283 -0.752 1.00 91.81 107 GLY A CA 1
ATOM 847 C C . GLY A 1 107 ? 2.261 -9.987 -1.544 1.00 91.81 107 GLY A C 1
ATOM 848 O O . GLY A 1 107 ? 3.268 -9.576 -2.123 1.00 91.81 107 GLY A O 1
ATOM 849 N N . ASP A 1 108 ? 1.102 -9.334 -1.602 1.00 91.00 108 ASP A N 1
ATOM 850 C CA . ASP A 1 108 ? 0.881 -8.191 -2.480 1.00 91.00 108 ASP A CA 1
ATOM 851 C C . ASP A 1 108 ? 1.620 -6.928 -2.038 1.00 91.00 108 ASP A C 1
ATOM 853 O O . ASP A 1 108 ? 1.881 -6.037 -2.842 1.00 91.00 108 ASP A O 1
ATOM 857 N N . LEU A 1 109 ? 2.006 -6.883 -0.765 1.00 88.44 109 LEU A N 1
ATOM 858 C CA . LEU A 1 109 ? 2.835 -5.831 -0.190 1.00 88.44 109 LEU A CA 1
ATOM 859 C C . LEU A 1 109 ? 4.302 -6.238 -0.050 1.00 88.44 109 LEU A C 1
ATOM 861 O O . LEU A 1 109 ? 5.150 -5.373 0.140 1.00 88.44 109 LEU A O 1
ATOM 865 N N . HIS A 1 110 ? 4.615 -7.533 -0.113 1.00 87.50 110 HIS A N 1
ATOM 866 C CA . HIS A 1 110 ? 5.953 -8.025 0.187 1.00 87.50 110 HIS A CA 1
ATOM 867 C C . HIS A 1 110 ? 6.900 -7.840 -1.007 1.00 87.50 110 HIS A C 1
ATOM 869 O O . HIS A 1 110 ? 6.605 -8.246 -2.138 1.00 87.50 110 HIS A O 1
ATOM 875 N N . VAL A 1 111 ? 8.067 -7.256 -0.728 1.00 82.25 111 VAL A N 1
ATOM 876 C CA . VAL A 1 111 ? 9.172 -7.082 -1.676 1.00 82.25 111 VAL A CA 1
ATOM 877 C C . VAL A 1 111 ? 10.440 -7.650 -1.019 1.00 82.25 111 VAL A C 1
ATOM 879 O O . VAL A 1 111 ? 10.889 -7.061 -0.038 1.00 82.25 111 VAL A O 1
ATOM 882 N N . PRO A 1 112 ? 11.025 -8.754 -1.539 1.00 70.31 112 PRO A N 1
ATOM 883 C CA . PRO A 1 112 ? 12.123 -9.473 -0.876 1.00 70.31 112 PRO A CA 1
ATOM 884 C C . PRO A 1 112 ? 13.383 -8.634 -0.651 1.00 70.31 112 PRO A C 1
ATOM 886 O O . PRO A 1 112 ? 14.063 -8.787 0.352 1.00 70.31 112 PRO A O 1
ATOM 889 N N . ASN A 1 113 ? 13.679 -7.734 -1.590 1.00 68.94 113 ASN A N 1
ATOM 890 C CA . ASN A 1 113 ? 14.720 -6.725 -1.459 1.00 68.94 113 ASN A CA 1
ATOM 891 C C . ASN A 1 113 ? 14.052 -5.366 -1.598 1.00 68.94 113 ASN A C 1
ATOM 893 O O . ASN A 1 113 ? 13.737 -4.939 -2.711 1.00 68.94 113 ASN A O 1
ATOM 897 N N . ASN A 1 114 ? 13.809 -4.695 -0.475 1.00 64.88 114 ASN A N 1
ATOM 898 C CA . ASN A 1 114 ? 13.272 -3.340 -0.499 1.00 64.88 114 ASN A CA 1
ATOM 899 C C . ASN A 1 114 ? 14.376 -2.280 -0.644 1.00 64.88 114 ASN A C 1
ATOM 901 O O . ASN A 1 114 ? 14.056 -1.098 -0.687 1.00 64.88 114 ASN A O 1
ATOM 905 N N . ASP A 1 115 ? 15.642 -2.692 -0.732 1.00 62.75 115 ASP A N 1
ATOM 906 C CA . ASP A 1 115 ? 16.804 -1.834 -0.910 1.00 62.75 115 ASP A CA 1
ATOM 907 C C . ASP A 1 115 ? 17.244 -1.813 -2.376 1.00 62.75 115 ASP A C 1
ATOM 909 O O . ASP A 1 115 ? 17.535 -2.837 -2.993 1.00 62.75 115 ASP A O 1
ATOM 913 N N . TYR A 1 116 ? 17.338 -0.611 -2.927 1.00 59.09 116 TYR A N 1
ATOM 914 C CA . TYR A 1 116 ? 17.925 -0.325 -4.223 1.00 59.09 116 TYR A CA 1
ATOM 915 C C . TYR A 1 116 ? 19.310 0.294 -4.022 1.00 59.09 116 TYR A C 1
ATOM 917 O O . TYR A 1 116 ? 19.472 1.270 -3.288 1.00 59.09 116 TYR A O 1
ATOM 925 N N . ARG A 1 117 ? 20.333 -0.276 -4.664 1.00 55.25 117 ARG A N 1
ATOM 926 C CA . ARG A 1 117 ? 21.696 0.271 -4.670 1.00 55.25 117 ARG A CA 1
ATOM 927 C C . ARG A 1 117 ? 22.011 0.819 -6.058 1.00 55.25 117 ARG A C 1
ATOM 929 O O . ARG A 1 117 ? 22.039 0.057 -7.018 1.00 55.25 117 ARG A O 1
ATOM 936 N N . GLU A 1 118 ? 22.281 2.119 -6.151 1.00 50.28 118 GLU A N 1
ATOM 937 C CA . GLU A 1 118 ? 22.929 2.711 -7.328 1.00 50.28 118 GLU A CA 1
ATOM 938 C C . GLU A 1 118 ? 24.431 2.816 -7.072 1.00 50.28 118 GLU A C 1
ATOM 940 O O . GLU A 1 118 ? 24.866 3.741 -6.391 1.00 50.28 118 GLU A O 1
ATOM 945 N N . ASP A 1 119 ? 25.222 1.869 -7.585 1.00 59.81 119 ASP A N 1
ATOM 946 C CA . ASP A 1 119 ? 26.686 1.820 -7.439 1.00 59.81 119 ASP A CA 1
ATOM 947 C C . ASP A 1 119 ? 27.182 2.284 -6.053 1.00 59.81 119 ASP A C 1
ATOM 949 O O . ASP A 1 119 ? 26.686 1.824 -5.026 1.00 59.81 119 ASP A O 1
ATOM 953 N N . ARG A 1 120 ? 28.166 3.189 -5.984 1.00 46.72 120 ARG A N 1
ATOM 954 C CA . ARG A 1 120 ? 28.819 3.646 -4.742 1.00 46.72 120 ARG A CA 1
ATOM 955 C C . ARG A 1 120 ? 27.899 4.437 -3.785 1.00 46.72 120 ARG A C 1
ATOM 957 O O . ARG A 1 120 ? 28.398 4.997 -2.808 1.00 46.72 120 ARG A O 1
ATOM 964 N N . ALA A 1 121 ? 26.592 4.531 -4.043 1.00 56.62 121 ALA A N 1
ATOM 965 C CA . ALA A 1 121 ? 25.640 5.224 -3.179 1.00 56.62 121 ALA A CA 1
ATOM 966 C C . ALA A 1 121 ? 25.144 4.345 -2.018 1.00 56.62 121 ALA A C 1
ATOM 968 O O . ALA A 1 121 ? 25.116 3.114 -2.080 1.00 56.62 121 ALA A O 1
ATOM 969 N N . LYS A 1 122 ? 24.710 5.002 -0.934 1.00 57.38 122 LYS A N 1
ATOM 970 C CA . LYS A 1 122 ? 24.032 4.320 0.176 1.00 57.38 122 LYS A CA 1
ATOM 971 C C . LYS A 1 122 ? 22.752 3.640 -0.341 1.00 57.38 122 LYS A C 1
ATOM 973 O O . LYS A 1 122 ? 22.079 4.237 -1.181 1.00 57.38 122 LYS A O 1
ATOM 978 N N . PRO A 1 123 ? 22.387 2.450 0.174 1.00 58.12 123 PRO A N 1
ATOM 979 C CA . PRO A 1 123 ? 21.140 1.786 -0.192 1.00 58.12 123 PRO A CA 1
ATOM 980 C C . PRO A 1 123 ? 19.946 2.724 0.012 1.00 58.12 123 PRO A C 1
ATOM 982 O O . PRO A 1 123 ? 19.780 3.317 1.083 1.00 58.12 123 PRO A O 1
ATOM 985 N N . VAL A 1 124 ? 19.138 2.880 -1.031 1.00 57.00 124 VAL A N 1
ATOM 986 C CA . VAL A 1 124 ? 17.902 3.657 -1.033 1.00 57.00 124 VAL A CA 1
ATOM 987 C C . VAL A 1 124 ? 16.742 2.680 -0.987 1.00 57.00 124 VAL A C 1
ATOM 989 O O . VAL A 1 124 ? 16.617 1.826 -1.856 1.00 57.00 124 VAL A O 1
ATOM 992 N N . ARG A 1 125 ? 15.858 2.811 -0.001 1.00 62.94 125 ARG A N 1
ATOM 993 C CA . ARG A 1 125 ? 14.701 1.920 0.095 1.00 62.94 125 ARG A CA 1
ATOM 994 C C . ARG A 1 125 ? 13.652 2.250 -0.963 1.00 62.94 125 ARG A C 1
ATOM 996 O O . ARG A 1 125 ? 13.122 3.355 -0.976 1.00 62.94 125 ARG A O 1
ATOM 1003 N N . ILE A 1 126 ? 13.307 1.261 -1.785 1.00 58.31 126 ILE A N 1
ATOM 1004 C CA . ILE A 1 126 ? 12.265 1.275 -2.826 1.00 58.31 126 ILE A CA 1
ATOM 1005 C C . ILE A 1 126 ? 10.903 1.655 -2.231 1.00 58.31 126 ILE A C 1
ATOM 1007 O O . ILE A 1 126 ? 10.093 2.302 -2.883 1.00 58.31 126 ILE A O 1
ATOM 1011 N N . VAL A 1 127 ? 10.674 1.298 -0.965 1.00 58.66 127 VAL A N 1
ATOM 1012 C CA . VAL A 1 127 ? 9.444 1.599 -0.217 1.00 58.66 127 VAL A CA 1
ATOM 1013 C C . VAL A 1 127 ? 9.700 2.642 0.879 1.00 58.66 127 VAL A C 1
ATOM 1015 O O . VAL A 1 127 ? 9.060 2.647 1.932 1.00 58.66 127 VAL A 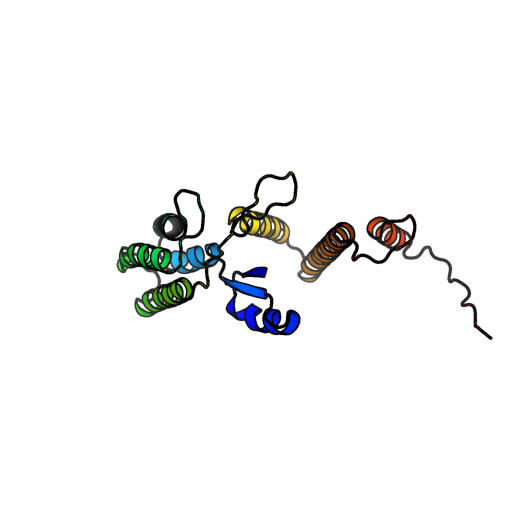O 1
ATOM 1018 N N . ALA A 1 128 ? 10.689 3.523 0.687 1.00 53.47 128 ALA A N 1
ATOM 1019 C CA . ALA A 1 128 ? 10.873 4.664 1.570 1.00 53.47 128 ALA A CA 1
ATOM 1020 C C . ALA A 1 128 ? 9.683 5.611 1.395 1.00 53.47 128 ALA A C 1
ATOM 1022 O O . ALA A 1 128 ? 9.639 6.421 0.468 1.00 53.47 128 ALA A O 1
ATOM 1023 N N . THR A 1 129 ? 8.738 5.540 2.332 1.00 53.94 129 THR A N 1
ATOM 1024 C CA . THR A 1 129 ? 7.562 6.419 2.395 1.00 53.94 129 THR A CA 1
ATOM 1025 C C . THR A 1 129 ? 7.938 7.898 2.236 1.00 53.94 129 THR A C 1
ATOM 1027 O O . THR A 1 129 ? 7.188 8.667 1.649 1.00 53.94 129 THR A O 1
ATOM 1030 N N . SER A 1 130 ? 9.135 8.287 2.694 1.00 52.78 130 SER A N 1
ATOM 1031 C CA . SER A 1 130 ? 9.667 9.650 2.619 1.00 52.78 130 SER A CA 1
ATOM 1032 C C . SER A 1 130 ? 9.961 10.157 1.204 1.00 52.78 130 SER A C 1
ATOM 1034 O O . SER A 1 130 ? 9.956 11.369 1.004 1.00 52.78 130 SER A O 1
ATOM 1036 N N . GLN A 1 131 ? 10.227 9.291 0.221 1.00 53.50 131 GLN A N 1
ATOM 1037 C CA . GLN A 1 131 ? 10.515 9.733 -1.150 1.00 53.50 131 GLN A CA 1
ATOM 1038 C C . GLN A 1 131 ? 9.234 10.055 -1.917 1.00 53.50 131 GLN A C 1
ATOM 1040 O O . GLN A 1 131 ? 9.136 11.129 -2.508 1.00 53.50 131 GLN A O 1
ATOM 1045 N N . LEU A 1 132 ? 8.232 9.175 -1.837 1.00 56.72 132 LEU A N 1
ATOM 1046 C CA . LEU A 1 132 ? 6.901 9.434 -2.390 1.00 56.72 132 LEU A CA 1
ATOM 1047 C C . LEU A 1 132 ? 6.226 10.600 -1.663 1.00 56.72 132 LEU A C 1
ATOM 1049 O O . LEU A 1 132 ? 5.690 11.491 -2.311 1.00 56.72 132 LEU A O 1
ATOM 1053 N N . GLU A 1 133 ? 6.332 10.670 -0.334 1.00 57.03 133 GLU A N 1
ATOM 1054 C CA . GLU A 1 133 ? 5.846 11.813 0.445 1.00 57.03 133 GLU A CA 1
ATOM 1055 C C . GLU A 1 133 ? 6.601 13.102 0.095 1.00 57.03 133 GLU A C 1
ATOM 1057 O O . GLU A 1 133 ? 5.985 14.156 -0.031 1.00 57.03 133 GLU A O 1
ATOM 1062 N N . GLY A 1 134 ? 7.918 13.036 -0.115 1.00 55.59 134 GLY A N 1
ATOM 1063 C CA . GLY A 1 134 ? 8.729 14.170 -0.554 1.00 55.59 134 GLY A CA 1
ATOM 1064 C C . GLY A 1 134 ? 8.310 14.681 -1.930 1.00 55.59 134 GLY A C 1
ATOM 1065 O O . GLY A 1 134 ? 8.130 15.887 -2.102 1.00 55.59 134 GLY A O 1
ATOM 1066 N N . PHE A 1 135 ? 8.075 13.775 -2.881 1.00 59.22 135 PHE A N 1
ATOM 1067 C CA . PHE A 1 135 ? 7.575 14.109 -4.212 1.00 59.22 135 PHE A CA 1
ATOM 1068 C C . PHE A 1 135 ? 6.147 14.659 -4.159 1.00 59.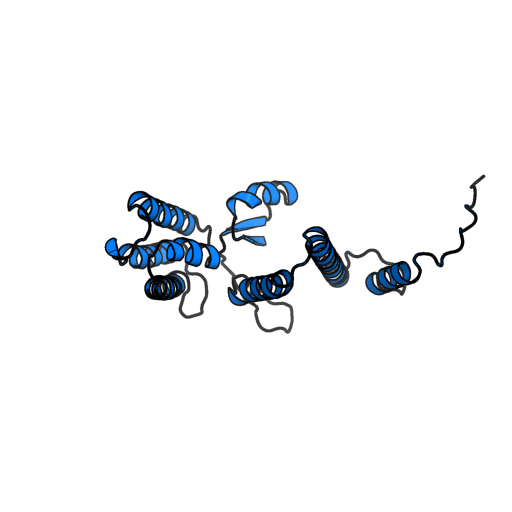22 135 PHE A C 1
ATOM 1070 O O . PHE A 1 135 ? 5.894 15.735 -4.689 1.00 59.22 135 PHE A O 1
ATOM 1077 N N . HIS A 1 136 ? 5.228 13.997 -3.452 1.00 58.19 136 HIS A N 1
ATOM 1078 C CA . HIS A 1 136 ? 3.853 14.469 -3.271 1.00 58.19 136 HIS A CA 1
ATOM 1079 C C . HIS A 1 136 ? 3.791 15.801 -2.521 1.00 58.19 136 HIS A C 1
ATOM 1081 O O . HIS A 1 136 ? 2.984 16.655 -2.867 1.00 58.19 136 HIS A O 1
ATOM 1087 N N . SER A 1 137 ? 4.644 16.027 -1.522 1.00 56.38 137 SER A N 1
ATOM 1088 C CA . SER A 1 137 ? 4.739 17.294 -0.790 1.00 56.38 137 SER A CA 1
ATOM 1089 C C . SER A 1 137 ? 5.317 18.399 -1.669 1.00 56.38 137 SER A C 1
ATOM 1091 O O . SER A 1 137 ? 4.800 19.514 -1.661 1.00 56.38 137 SER A O 1
ATOM 1093 N N . ALA A 1 138 ? 6.340 18.103 -2.475 1.00 58.28 138 ALA A N 1
ATOM 1094 C CA . ALA A 1 138 ? 6.884 19.039 -3.453 1.00 58.28 138 ALA A CA 1
ATOM 1095 C C . ALA A 1 138 ? 5.849 19.384 -4.532 1.00 58.28 138 ALA A C 1
ATOM 1097 O O . ALA A 1 138 ? 5.636 20.562 -4.810 1.00 58.28 138 ALA A O 1
ATOM 1098 N N . LEU A 1 139 ? 5.148 18.383 -5.065 1.00 58.94 139 LEU A N 1
ATOM 1099 C CA . LEU A 1 139 ? 4.082 18.556 -6.044 1.00 58.94 139 LEU A CA 1
ATOM 1100 C C . LEU A 1 139 ? 2.910 19.329 -5.441 1.00 58.94 139 LEU A C 1
ATOM 1102 O O . LEU A 1 139 ? 2.456 20.293 -6.033 1.00 58.94 139 LEU A O 1
ATOM 1106 N N . LYS A 1 140 ? 2.468 19.002 -4.226 1.00 57.72 140 LYS A N 1
ATOM 1107 C CA . LYS A 1 140 ? 1.418 19.747 -3.521 1.00 57.72 140 LYS A CA 1
ATOM 1108 C C . LYS A 1 140 ? 1.839 21.183 -3.229 1.00 57.72 140 LYS A C 1
ATOM 1110 O O . LYS A 1 140 ? 1.020 22.076 -3.361 1.00 57.72 140 LYS A O 1
ATOM 1115 N N . LYS A 1 141 ? 3.098 21.445 -2.867 1.00 65.12 141 LYS A N 1
ATOM 1116 C CA . LYS A 1 141 ? 3.622 22.815 -2.711 1.00 65.12 141 LYS A CA 1
ATOM 1117 C C . LYS A 1 141 ? 3.679 23.563 -4.044 1.00 65.12 141 LYS A C 1
ATOM 1119 O O . LYS A 1 141 ? 3.428 24.764 -4.062 1.00 65.12 141 LYS A O 1
ATOM 1124 N N . LEU A 1 142 ? 3.989 22.864 -5.135 1.00 54.34 142 LEU A N 1
ATOM 1125 C CA . LEU A 1 142 ? 4.007 23.411 -6.489 1.00 54.34 142 LEU A CA 1
ATOM 1126 C C . LEU A 1 142 ? 2.587 23.721 -6.993 1.00 54.34 142 LEU A C 1
ATOM 1128 O O . LEU A 1 142 ? 2.363 24.808 -7.511 1.00 54.34 142 LEU A O 1
ATOM 1132 N N . LEU A 1 143 ? 1.636 22.807 -6.779 1.00 54.97 143 LEU A N 1
ATOM 1133 C CA . LEU A 1 143 ? 0.225 22.898 -7.178 1.00 54.97 143 LEU A CA 1
ATOM 1134 C C . LEU A 1 143 ? -0.642 23.726 -6.214 1.00 54.97 143 LEU A C 1
ATOM 1136 O O . LEU A 1 143 ? -1.717 24.172 -6.589 1.00 54.97 143 LEU A O 1
ATOM 1140 N N . ASN A 1 144 ? -0.190 23.964 -4.976 1.00 55.75 144 ASN A N 1
ATOM 1141 C CA . ASN A 1 144 ? -0.806 24.935 -4.060 1.00 55.75 144 ASN A CA 1
ATOM 1142 C C . ASN A 1 144 ? -0.597 26.383 -4.530 1.00 55.75 144 ASN A C 1
ATOM 1144 O O . ASN A 1 144 ? -1.179 27.304 -3.960 1.00 55.75 144 ASN A O 1
ATOM 1148 N N . ARG A 1 145 ? 0.243 26.605 -5.544 1.00 55.78 145 ARG A N 1
ATOM 1149 C CA . ARG A 1 145 ? 0.172 27.809 -6.367 1.00 55.78 145 ARG A CA 1
ATOM 1150 C C . ARG A 1 145 ? -0.852 27.507 -7.449 1.00 55.78 145 ARG A C 1
ATOM 1152 O O . ARG A 1 145 ? -0.709 26.488 -8.114 1.00 55.78 145 ARG A O 1
ATOM 1159 N N . SER A 1 146 ? -1.863 28.356 -7.618 1.00 48.12 146 SER A N 1
ATOM 1160 C CA . SER A 1 146 ? -2.864 28.191 -8.676 1.00 48.12 146 SER A CA 1
ATOM 1161 C C . SER A 1 146 ? -2.185 28.192 -10.048 1.00 48.12 146 SER A C 1
ATOM 1163 O O . SER A 1 146 ? -1.942 29.242 -10.636 1.00 48.12 146 SER A O 1
ATOM 1165 N N . LEU A 1 147 ? -1.837 27.006 -10.533 1.00 54.88 147 LEU A N 1
ATOM 1166 C CA . LEU A 1 147 ? -1.394 26.747 -11.892 1.00 54.88 147 LEU A CA 1
ATOM 1167 C C . LEU A 1 147 ? -2.594 26.163 -12.630 1.00 54.88 147 LEU A C 1
ATOM 1169 O O . LEU A 1 147 ? -3.336 25.357 -12.064 1.00 54.88 147 LEU A O 1
ATOM 1173 N N . SER A 1 148 ? -2.804 26.560 -13.884 1.00 63.62 148 SER A N 1
ATOM 1174 C CA . SER A 1 148 ? -3.794 25.864 -14.703 1.00 63.62 148 SER A CA 1
ATOM 1175 C C . SER A 1 148 ? -3.385 24.397 -14.859 1.00 63.62 148 SER A C 1
ATOM 1177 O O . SER A 1 148 ? -2.194 24.064 -14.833 1.00 63.62 148 SER A O 1
ATOM 1179 N N . VAL A 1 149 ? -4.374 23.517 -15.032 1.00 52.09 149 VAL A N 1
ATOM 1180 C CA . VAL A 1 149 ? -4.146 22.083 -15.275 1.00 52.09 149 VAL A CA 1
ATOM 1181 C C . VAL A 1 149 ? -3.160 21.888 -16.431 1.00 52.09 149 VAL A C 1
ATOM 1183 O O . VAL A 1 149 ? -2.228 21.098 -16.309 1.00 52.09 149 VAL A O 1
ATOM 1186 N N . ASP A 1 150 ? -3.277 22.692 -17.490 1.00 54.75 150 ASP A N 1
ATOM 1187 C CA . ASP A 1 150 ? -2.380 22.653 -18.650 1.00 54.75 150 ASP A CA 1
ATOM 1188 C C . ASP A 1 150 ? -0.921 22.956 -18.294 1.00 54.75 150 ASP A C 1
ATOM 1190 O O . ASP A 1 150 ? -0.004 22.291 -18.774 1.00 54.75 150 ASP A O 1
ATOM 1194 N N . VAL A 1 151 ? -0.679 23.946 -17.430 1.00 63.31 151 VAL A N 1
ATOM 1195 C CA . VAL A 1 151 ? 0.678 24.290 -16.982 1.00 63.31 151 VAL A CA 1
ATOM 1196 C C . VAL A 1 151 ? 1.241 23.183 -16.091 1.00 63.31 151 VAL A C 1
ATOM 1198 O O . VAL A 1 151 ? 2.405 22.812 -16.242 1.00 63.31 151 VAL A O 1
ATOM 1201 N N . GLY A 1 152 ? 0.418 22.612 -15.207 1.00 59.91 152 GLY A N 1
ATOM 1202 C CA . GLY A 1 152 ? 0.804 21.468 -14.379 1.00 59.91 152 GLY A CA 1
ATOM 1203 C C . GLY A 1 152 ? 1.211 20.248 -15.213 1.00 59.91 152 GLY A C 1
ATOM 1204 O O . GLY A 1 152 ? 2.266 19.661 -14.963 1.00 59.91 152 GLY A O 1
ATOM 1205 N N . MET A 1 153 ? 0.426 19.916 -16.242 1.00 61.44 153 MET A N 1
ATOM 1206 C CA . MET A 1 153 ? 0.710 18.804 -17.156 1.00 61.44 153 MET A CA 1
ATOM 1207 C C . MET A 1 153 ? 1.984 19.040 -17.973 1.00 61.44 153 MET A C 1
ATOM 1209 O O . MET A 1 153 ? 2.837 18.160 -18.033 1.00 61.44 153 MET A O 1
ATOM 1213 N N . ARG A 1 154 ? 2.196 20.254 -18.495 1.00 64.75 154 ARG A N 1
ATOM 1214 C CA . ARG A 1 154 ? 3.431 20.592 -19.228 1.00 64.75 154 ARG A CA 1
ATOM 1215 C C . ARG A 1 154 ? 4.684 20.482 -18.365 1.00 64.75 154 ARG A C 1
ATOM 1217 O O . ARG A 1 154 ? 5.727 20.043 -18.841 1.00 64.75 154 ARG A O 1
ATOM 1224 N N . ILE A 1 155 ? 4.604 20.878 -17.094 1.00 61.53 155 ILE A N 1
ATOM 1225 C CA . ILE A 1 155 ? 5.723 20.712 -16.160 1.00 61.53 155 ILE A CA 1
ATOM 1226 C C . ILE A 1 155 ? 6.027 19.220 -15.978 1.00 61.53 155 ILE A C 1
ATOM 1228 O O . ILE A 1 155 ? 7.193 18.828 -16.048 1.00 61.53 155 ILE A O 1
ATOM 1232 N N . LEU A 1 156 ? 4.999 18.389 -15.788 1.00 62.50 156 LEU A N 1
ATOM 1233 C CA . LEU A 1 156 ? 5.156 16.941 -15.665 1.00 62.50 156 LEU A CA 1
ATOM 1234 C C . LEU A 1 156 ? 5.803 16.327 -16.917 1.00 62.50 156 LEU A C 1
ATOM 1236 O O . LEU A 1 156 ? 6.765 15.572 -16.775 1.00 62.50 156 LEU A O 1
ATOM 1240 N N . ASP A 1 157 ? 5.357 16.710 -18.115 1.00 62.03 157 ASP A N 1
ATOM 1241 C CA . ASP A 1 157 ? 5.936 16.253 -19.384 1.00 62.03 157 ASP A CA 1
ATOM 1242 C C . ASP A 1 157 ? 7.434 16.576 -19.468 1.00 62.03 157 ASP A C 1
ATOM 1244 O O . ASP A 1 157 ? 8.249 15.703 -19.774 1.00 62.03 157 ASP A O 1
ATOM 1248 N N . VAL A 1 158 ? 7.833 17.802 -19.106 1.00 66.12 158 VAL A N 1
ATOM 1249 C CA . VAL A 1 158 ? 9.249 18.210 -19.076 1.00 66.12 158 VAL A CA 1
ATOM 1250 C C . VAL A 1 158 ? 10.057 17.355 -18.097 1.00 66.12 158 VAL A C 1
ATOM 1252 O O . VAL A 1 158 ? 11.182 16.951 -18.412 1.00 66.12 158 VAL A O 1
ATOM 1255 N N . PHE A 1 159 ? 9.510 17.047 -16.918 1.00 63.00 159 PHE A N 1
ATOM 1256 C CA . PHE A 1 159 ? 10.180 16.177 -15.948 1.00 63.00 159 PHE A CA 1
ATOM 1257 C C . PHE A 1 159 ? 10.312 14.736 -16.452 1.00 63.00 159 PHE A C 1
ATOM 1259 O O . PHE A 1 159 ? 11.388 14.152 -16.298 1.00 63.00 159 PHE A O 1
ATOM 1266 N N . ILE A 1 160 ? 9.270 14.182 -17.080 1.00 67.62 160 ILE A N 1
ATOM 1267 C CA . ILE A 1 160 ? 9.279 12.830 -17.660 1.00 67.62 160 ILE A CA 1
ATOM 1268 C C . ILE A 1 160 ? 10.311 12.742 -18.783 1.00 67.62 160 ILE A C 1
ATOM 1270 O O . ILE A 1 160 ? 11.154 11.844 -18.770 1.00 67.62 160 ILE A O 1
ATOM 1274 N N . VAL A 1 161 ? 10.302 13.697 -19.716 1.00 66.44 161 VAL A N 1
ATOM 1275 C CA . VAL A 1 161 ? 11.281 13.764 -20.807 1.00 66.44 161 VAL A CA 1
ATOM 1276 C C . VAL A 1 161 ? 12.689 13.856 -20.228 1.00 66.44 161 VAL A C 1
ATOM 1278 O O . VAL A 1 161 ? 13.530 13.009 -20.517 1.00 66.44 161 VAL A O 1
ATOM 1281 N N . ARG A 1 162 ? 12.949 14.801 -19.318 1.00 63.16 162 ARG A N 1
ATOM 1282 C CA . ARG A 1 162 ? 14.274 14.956 -18.696 1.00 63.16 162 ARG A CA 1
ATOM 1283 C C . ARG A 1 162 ? 14.733 13.693 -17.962 1.00 63.16 162 ARG A C 1
ATOM 1285 O O . ARG A 1 162 ? 15.922 13.372 -18.001 1.00 63.16 162 ARG A O 1
ATOM 1292 N N . HIS A 1 163 ? 13.827 12.992 -17.283 1.00 68.62 163 HIS A N 1
ATOM 1293 C CA . HIS A 1 163 ? 14.132 11.730 -16.615 1.00 68.62 163 HIS A CA 1
ATOM 1294 C C . HIS A 1 163 ? 14.499 10.641 -17.628 1.00 68.62 163 HIS A C 1
ATOM 1296 O O . HIS A 1 163 ? 15.575 10.054 -17.513 1.00 68.62 163 HIS A O 1
ATOM 1302 N N . ASN A 1 164 ? 13.667 10.426 -18.649 1.00 63.75 164 ASN A N 1
ATOM 1303 C CA . ASN A 1 164 ? 13.911 9.426 -19.689 1.00 63.75 164 ASN A CA 1
ATOM 1304 C C . ASN A 1 164 ? 15.235 9.663 -20.414 1.00 63.75 164 ASN A C 1
ATOM 1306 O O . ASN A 1 164 ? 15.983 8.715 -20.621 1.00 63.75 164 ASN A O 1
ATOM 1310 N N . LEU A 1 165 ? 15.576 10.917 -20.710 1.00 65.38 165 LEU A N 1
ATOM 1311 C CA . LEU A 1 165 ? 16.852 11.258 -21.338 1.00 65.38 165 LEU A CA 1
ATOM 1312 C C . LEU A 1 165 ? 18.041 10.960 -20.436 1.00 65.38 165 LEU A C 1
ATOM 1314 O O . LEU A 1 165 ? 19.022 10.377 -20.886 1.00 65.38 165 LEU A O 1
ATOM 1318 N N . ARG A 1 166 ? 17.964 11.297 -19.148 1.00 66.31 166 ARG A N 1
ATOM 1319 C CA . ARG A 1 166 ? 19.035 10.957 -18.200 1.00 66.31 166 ARG A CA 1
ATOM 1320 C C . ARG A 1 166 ? 19.226 9.449 -18.079 1.00 66.31 166 ARG A C 1
ATOM 1322 O O . ARG A 1 166 ? 20.360 8.976 -18.110 1.00 66.31 166 ARG A O 1
ATOM 1329 N N . MET A 1 167 ? 18.130 8.705 -17.960 1.00 70.19 167 MET A N 1
ATOM 1330 C CA . MET A 1 167 ? 18.174 7.247 -17.859 1.00 70.19 167 MET A CA 1
ATOM 1331 C C . MET A 1 167 ? 18.678 6.620 -19.159 1.00 70.19 167 MET A C 1
ATOM 1333 O O . MET A 1 167 ? 19.535 5.743 -19.125 1.00 70.19 167 MET A O 1
ATOM 1337 N N . GLY A 1 168 ? 18.223 7.107 -20.309 1.00 66.88 168 GLY A N 1
ATOM 1338 C CA . GLY A 1 168 ? 18.695 6.640 -21.602 1.00 66.88 168 GLY A CA 1
ATOM 1339 C C . GLY A 1 168 ? 20.182 6.919 -21.826 1.00 66.88 168 GLY A C 1
ATOM 1340 O O . GLY A 1 168 ? 20.872 6.029 -22.311 1.00 66.88 168 GLY A O 1
ATOM 1341 N N . THR A 1 169 ? 20.726 8.059 -21.383 1.00 66.56 169 THR A N 1
ATOM 1342 C CA . THR A 1 169 ? 22.184 8.297 -21.393 1.00 66.56 169 THR A CA 1
ATOM 1343 C C . THR A 1 169 ? 22.904 7.301 -20.485 1.00 66.56 169 THR A C 1
ATOM 1345 O O . THR A 1 169 ? 23.858 6.663 -20.919 1.00 66.56 169 THR A O 1
ATOM 1348 N N . LYS A 1 170 ? 22.425 7.112 -19.245 1.00 66.38 170 LYS A N 1
ATOM 1349 C CA . LYS A 1 170 ? 23.022 6.181 -18.267 1.00 66.38 170 LYS A CA 1
ATOM 1350 C C . LYS A 1 170 ? 23.103 4.742 -18.794 1.00 66.38 170 LYS A C 1
ATOM 1352 O O . LYS A 1 170 ? 24.059 4.042 -18.486 1.00 66.38 170 LYS A O 1
ATOM 1357 N N . PHE A 1 171 ? 22.119 4.308 -19.580 1.00 71.06 171 PHE A N 1
ATOM 1358 C CA . PHE A 1 171 ? 22.039 2.944 -20.116 1.00 71.06 171 PHE A CA 1
ATOM 1359 C C . PHE A 1 171 ? 22.418 2.823 -21.599 1.00 71.06 171 PHE A C 1
ATOM 1361 O O . PHE A 1 171 ? 22.178 1.770 -22.186 1.00 71.06 171 PHE A O 1
ATOM 1368 N N . GLY A 1 172 ? 22.960 3.875 -22.224 1.00 73.38 172 GLY A N 1
ATOM 1369 C CA . GLY A 1 172 ? 23.327 3.859 -23.647 1.00 73.38 172 GLY A CA 1
ATOM 1370 C C . GLY A 1 172 ? 22.146 3.634 -24.605 1.00 73.38 172 GLY A C 1
ATOM 1371 O O . GLY A 1 172 ? 22.327 3.090 -25.687 1.00 73.38 172 GLY A O 1
ATOM 1372 N N . ARG A 1 173 ? 20.926 4.003 -24.196 1.00 71.06 173 ARG A N 1
ATOM 1373 C CA . ARG A 1 173 ? 19.684 3.861 -24.979 1.00 71.06 173 ARG A CA 1
ATOM 1374 C C . ARG A 1 173 ? 19.263 5.141 -25.696 1.00 71.06 173 ARG A C 1
ATOM 1376 O O . ARG A 1 173 ? 18.333 5.101 -26.495 1.00 71.06 173 ARG A O 1
ATOM 1383 N N . ASN A 1 174 ? 19.899 6.270 -25.388 1.00 72.31 174 ASN A N 1
ATOM 1384 C CA . ASN A 1 174 ? 19.669 7.491 -26.150 1.00 72.31 174 ASN A CA 1
ATOM 1385 C C . ASN A 1 174 ? 20.284 7.355 -27.548 1.00 72.31 174 ASN A C 1
ATOM 1387 O O . ASN A 1 174 ? 21.369 6.781 -27.666 1.00 72.31 174 ASN A O 1
ATOM 1391 N N . PRO A 1 175 ? 19.643 7.906 -28.593 1.00 67.19 175 PRO A N 1
ATOM 1392 C CA . PRO A 1 175 ? 20.270 7.985 -29.903 1.00 67.19 175 PRO A CA 1
ATOM 1393 C C . PRO A 1 175 ? 21.594 8.761 -29.806 1.00 67.19 175 PRO A C 1
ATOM 1395 O O . PRO A 1 175 ? 21.707 9.716 -29.034 1.00 67.19 175 PRO A O 1
ATOM 1398 N N . SER A 1 176 ? 22.605 8.328 -30.560 1.00 68.88 176 SER A N 1
ATOM 1399 C CA . SER A 1 176 ? 23.887 9.031 -30.643 1.00 68.88 176 SER A CA 1
ATOM 1400 C C . SER A 1 176 ? 23.764 10.208 -31.608 1.00 68.88 176 SER A C 1
ATOM 1402 O O . SER A 1 176 ? 23.296 10.037 -32.731 1.00 68.88 176 SER A O 1
ATOM 1404 N N . PHE A 1 177 ? 24.207 11.389 -31.176 1.00 69.25 177 PHE A N 1
ATOM 1405 C CA . PHE A 1 177 ? 24.248 12.608 -31.993 1.00 69.25 177 PHE A CA 1
ATOM 1406 C C . PHE A 1 177 ? 25.691 13.102 -32.178 1.00 69.25 177 PHE A C 1
ATOM 1408 O O . PHE A 1 177 ? 25.961 14.301 -32.184 1.00 69.25 177 PHE A O 1
ATOM 1415 N N . GLY A 1 178 ? 26.639 12.166 -32.302 1.00 74.50 178 GLY A N 1
ATOM 1416 C CA . GLY A 1 178 ? 28.065 12.483 -32.373 1.00 74.50 178 GLY A CA 1
ATOM 1417 C C . GLY A 1 178 ? 28.603 12.967 -31.024 1.00 74.50 178 GLY A C 1
ATOM 1418 O O . GLY A 1 178 ? 28.414 12.295 -30.012 1.00 74.50 178 GLY A O 1
ATOM 1419 N N . GLU A 1 179 ? 29.273 14.122 -31.011 1.00 73.88 179 GLU A N 1
ATOM 1420 C CA . GLU A 1 179 ? 29.913 14.694 -29.811 1.00 73.88 179 GLU A CA 1
ATOM 1421 C C . GLU A 1 179 ? 28.954 15.473 -28.894 1.00 73.88 179 GLU A C 1
ATOM 1423 O O . GLU A 1 179 ? 29.337 15.880 -27.798 1.00 73.88 179 GLU A O 1
ATOM 1428 N N . ILE A 1 180 ? 27.705 15.689 -29.320 1.00 66.12 180 ILE A N 1
ATOM 1429 C CA . ILE A 1 180 ? 26.722 16.487 -28.581 1.00 66.12 180 ILE A CA 1
ATOM 1430 C C . ILE A 1 180 ? 25.751 15.54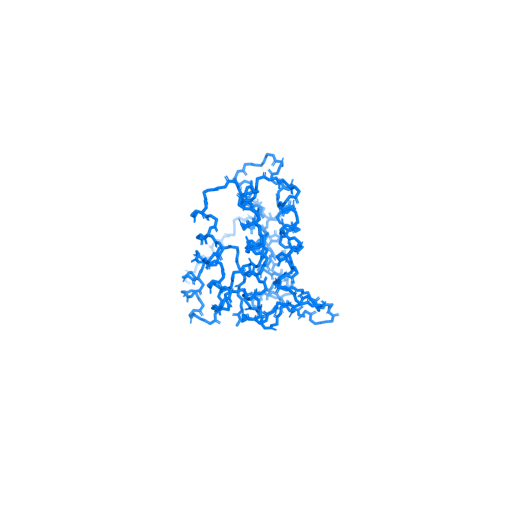8 -27.866 1.00 66.12 180 ILE A C 1
ATOM 1432 O O . ILE A 1 180 ? 25.126 14.684 -28.483 1.00 66.12 180 ILE A O 1
ATOM 1436 N N . ASP A 1 181 ? 25.584 15.722 -26.555 1.00 67.75 181 ASP A N 1
ATOM 1437 C CA . ASP A 1 181 ? 24.573 14.974 -25.818 1.00 67.75 181 ASP A CA 1
ATOM 1438 C C . ASP A 1 181 ? 23.158 15.483 -26.146 1.00 67.75 181 ASP A C 1
ATOM 1440 O O . ASP A 1 181 ? 22.929 16.664 -26.417 1.00 67.75 181 ASP A O 1
ATOM 1444 N N . PHE A 1 182 ? 22.176 14.583 -26.103 1.00 64.75 182 PHE A N 1
ATOM 1445 C CA . PHE A 1 182 ? 20.809 14.904 -26.513 1.00 64.75 182 PHE A CA 1
ATOM 1446 C C . PHE A 1 182 ? 20.162 16.035 -25.697 1.00 64.75 182 PHE A C 1
ATOM 1448 O O . PHE A 1 182 ? 19.295 16.736 -26.216 1.00 64.75 182 PHE A O 1
ATOM 1455 N N . VAL A 1 183 ? 20.563 16.245 -24.435 1.00 64.75 183 VAL A N 1
ATOM 1456 C CA . VAL A 1 183 ? 20.020 17.346 -23.624 1.00 64.75 183 VAL A CA 1
ATOM 1457 C C . VAL A 1 183 ? 20.531 18.677 -24.162 1.00 64.75 183 VAL A C 1
ATOM 1459 O O . VAL A 1 183 ? 19.725 19.584 -24.370 1.00 64.75 183 VAL A O 1
ATOM 1462 N N . SER A 1 184 ? 21.829 18.771 -24.450 1.00 68.94 184 SER A N 1
ATOM 1463 C CA . SER A 1 184 ? 22.432 19.945 -25.088 1.00 68.94 184 SER A CA 1
ATOM 1464 C C . SER A 1 184 ? 21.836 20.210 -26.475 1.00 68.94 184 SER A C 1
ATOM 1466 O O . SER A 1 184 ? 21.499 21.352 -26.787 1.00 68.94 184 SER A O 1
ATOM 1468 N N . LEU A 1 185 ? 21.606 19.163 -27.278 1.00 69.00 185 LEU A N 1
ATOM 1469 C CA . LEU A 1 185 ? 20.958 19.279 -28.591 1.00 69.00 185 LEU A CA 1
ATOM 1470 C C . LEU A 1 185 ? 19.513 19.791 -28.485 1.00 69.00 185 LEU A C 1
ATOM 1472 O O . LEU A 1 185 ? 19.126 20.705 -29.208 1.00 69.00 185 LEU A O 1
ATOM 1476 N N . ALA A 1 186 ? 18.714 19.231 -27.574 1.00 65.19 186 ALA A N 1
ATOM 1477 C CA . ALA A 1 186 ? 17.330 19.653 -27.368 1.00 65.19 186 ALA A CA 1
ATOM 1478 C C . ALA A 1 186 ? 17.246 21.096 -26.845 1.00 65.19 186 ALA A C 1
ATOM 1480 O O . ALA A 1 186 ? 16.382 21.859 -27.272 1.00 65.19 186 ALA A O 1
ATOM 1481 N N . GLN A 1 187 ? 18.159 21.497 -25.955 1.00 68.38 187 GLN A N 1
ATOM 1482 C CA . GLN A 1 187 ? 18.258 22.880 -25.484 1.00 68.38 187 GLN A CA 1
ATOM 1483 C C . GLN A 1 187 ? 18.644 23.837 -26.612 1.00 68.38 187 GLN A C 1
ATOM 1485 O O . GLN A 1 187 ? 18.006 24.878 -26.751 1.00 68.38 187 GLN A O 1
ATOM 1490 N N . ALA A 1 188 ? 19.622 23.474 -27.445 1.00 69.56 188 ALA A N 1
ATOM 1491 C CA . ALA A 1 188 ? 19.984 24.252 -28.625 1.00 69.56 188 ALA A CA 1
ATOM 1492 C C . ALA A 1 188 ? 18.793 24.391 -29.587 1.00 69.56 188 ALA A C 1
ATOM 1494 O O . ALA A 1 188 ? 18.463 25.502 -29.983 1.00 69.56 188 ALA A O 1
ATOM 1495 N N . ALA A 1 189 ? 18.074 23.302 -29.876 1.00 64.94 189 ALA A N 1
ATOM 1496 C CA . ALA A 1 189 ? 16.895 23.323 -30.743 1.00 64.94 189 ALA A CA 1
ATOM 1497 C C . ALA A 1 189 ? 15.769 24.231 -30.210 1.00 64.94 189 ALA A C 1
ATOM 1499 O O . ALA A 1 189 ? 15.136 24.943 -30.988 1.00 64.94 189 ALA A O 1
ATOM 1500 N N . ILE A 1 190 ? 15.540 24.248 -28.891 1.00 66.94 190 ILE A N 1
ATOM 1501 C CA . ILE A 1 190 ? 14.565 25.144 -28.246 1.00 66.94 190 ILE A CA 1
ATOM 1502 C C . ILE A 1 190 ? 15.034 26.605 -28.299 1.00 66.94 190 ILE A C 1
ATOM 1504 O O . ILE A 1 190 ? 14.232 27.500 -28.545 1.00 66.94 190 ILE A O 1
ATOM 1508 N N . LEU A 1 191 ? 16.326 26.869 -28.091 1.00 67.31 191 LEU A N 1
ATOM 1509 C CA . LEU A 1 191 ? 16.886 28.224 -28.169 1.00 67.31 191 LEU A CA 1
ATOM 1510 C C . LEU A 1 191 ? 16.958 28.752 -29.610 1.00 67.31 191 LEU A C 1
ATOM 1512 O O . LEU A 1 191 ? 16.957 29.962 -29.819 1.00 67.31 191 LEU A O 1
ATOM 1516 N N . SER A 1 192 ? 16.996 27.860 -30.600 1.00 62.78 192 SER A N 1
ATOM 1517 C CA . SER A 1 192 ? 16.974 28.186 -32.029 1.00 62.78 192 SER A CA 1
ATOM 1518 C C . SER A 1 192 ? 15.565 28.196 -32.637 1.00 62.78 192 SER A C 1
ATOM 1520 O O . SER A 1 192 ? 15.427 28.390 -33.848 1.00 62.78 192 SER A O 1
ATOM 1522 N N . GLN A 1 193 ? 14.511 28.000 -31.834 1.00 50.97 193 GLN A N 1
ATOM 1523 C CA . GLN A 1 193 ? 13.131 27.990 -32.319 1.00 50.97 193 GLN A CA 1
ATOM 1524 C C . GLN A 1 193 ? 12.768 29.373 -32.893 1.00 50.97 193 GLN A C 1
ATOM 1526 O O . GLN A 1 193 ? 12.715 30.364 -32.171 1.00 50.97 193 GLN A O 1
ATOM 1531 N N . GLY A 1 194 ? 12.550 29.437 -34.211 1.00 57.28 194 GLY A N 1
ATOM 1532 C CA . GLY A 1 194 ? 12.270 30.678 -34.949 1.00 57.28 194 GLY A CA 1
ATOM 1533 C C . GLY A 1 194 ? 13.493 31.395 -35.540 1.00 57.28 194 GLY A C 1
ATOM 1534 O O . GLY A 1 194 ? 13.318 32.429 -36.175 1.00 57.28 194 GLY A O 1
ATOM 1535 N N . VAL A 1 195 ? 14.710 30.862 -35.366 1.00 53.88 195 VAL A N 1
ATOM 1536 C CA . VAL A 1 195 ? 15.960 31.445 -35.911 1.00 53.88 195 VAL A CA 1
ATOM 1537 C C . VAL A 1 195 ? 16.531 30.620 -37.071 1.00 53.88 195 VAL A C 1
ATOM 1539 O O . VAL A 1 195 ? 17.426 31.076 -37.776 1.00 53.88 195 VAL A O 1
ATOM 1542 N N . LEU A 1 196 ? 16.017 29.409 -37.304 1.00 49.59 196 LEU A N 1
ATOM 1543 C CA . LEU A 1 196 ? 16.449 28.601 -38.441 1.00 49.59 196 LEU A CA 1
ATOM 1544 C C . LEU A 1 196 ? 15.911 29.223 -39.741 1.00 49.59 196 LEU A C 1
ATOM 1546 O O . LEU A 1 196 ? 14.689 29.288 -39.896 1.00 49.59 196 LEU A O 1
ATOM 1550 N N . PRO A 1 197 ? 16.773 29.676 -40.674 1.00 50.84 197 PRO A N 1
ATOM 1551 C CA . PRO A 1 197 ? 16.312 30.005 -42.015 1.00 50.84 197 PRO A CA 1
ATOM 1552 C C . PRO A 1 197 ? 15.679 28.752 -42.628 1.00 50.84 197 PRO A C 1
ATOM 1554 O O . PRO A 1 197 ? 16.148 27.637 -42.376 1.00 50.84 197 PRO A O 1
ATOM 1557 N N . GLU A 1 198 ? 14.613 28.926 -43.412 1.00 47.16 198 GLU A N 1
ATOM 1558 C CA . GLU A 1 198 ? 14.068 27.842 -44.228 1.00 47.16 198 GLU A CA 1
ATOM 1559 C C . GLU A 1 198 ? 15.210 27.273 -45.073 1.00 47.16 198 GLU A C 1
ATOM 1561 O O . GLU A 1 198 ? 15.720 27.917 -45.990 1.00 47.16 198 GLU A O 1
ATOM 1566 N N . SER A 1 199 ? 15.675 26.080 -44.704 1.00 49.88 199 SER A N 1
ATOM 1567 C CA . SER A 1 199 ? 16.634 25.348 -45.516 1.00 49.88 199 SER A CA 1
ATOM 1568 C C . SER A 1 199 ? 15.978 25.108 -46.876 1.00 49.88 199 SER A C 1
ATOM 1570 O O . SER A 1 199 ? 14.840 24.621 -46.896 1.00 49.88 199 SER A O 1
ATOM 1572 N N . PRO A 1 200 ? 16.641 25.425 -48.005 1.00 45.62 200 PRO A N 1
ATOM 1573 C CA . PRO A 1 200 ? 16.115 25.062 -49.305 1.00 45.62 200 PRO A CA 1
ATOM 1574 C C . PRO A 1 200 ? 16.018 23.540 -49.317 1.00 45.62 200 PRO A C 1
ATOM 1576 O O . PRO A 1 200 ? 17.022 22.833 -49.220 1.00 45.62 200 PRO A O 1
ATOM 1579 N N . GLN A 1 201 ? 14.787 23.039 -49.351 1.00 41.81 201 GLN A N 1
ATOM 1580 C CA . GLN A 1 201 ? 14.512 21.622 -49.505 1.00 41.81 201 GLN A CA 1
ATOM 1581 C C . GLN A 1 201 ? 15.266 21.155 -50.751 1.00 41.81 201 GLN A C 1
ATOM 1583 O O . GLN A 1 201 ? 14.935 21.549 -51.868 1.00 41.81 201 GLN A O 1
ATOM 1588 N N . LEU A 1 202 ? 16.317 20.356 -50.556 1.00 41.19 202 LEU A N 1
ATOM 1589 C CA . LEU A 1 202 ? 16.963 19.640 -51.644 1.00 41.19 202 LEU A CA 1
ATOM 1590 C C . LEU A 1 202 ? 15.924 18.662 -52.190 1.00 41.19 202 LEU A C 1
ATOM 1592 O O . LEU A 1 202 ? 15.686 17.597 -51.621 1.00 41.19 202 LEU A O 1
ATOM 1596 N N . ALA A 1 203 ? 15.261 19.071 -53.270 1.00 36.84 203 ALA A N 1
ATOM 1597 C CA . ALA A 1 203 ? 14.540 18.174 -54.144 1.00 36.84 203 ALA A CA 1
ATOM 1598 C C . ALA A 1 203 ? 15.560 17.165 -54.681 1.00 36.84 203 ALA A C 1
ATOM 1600 O O . ALA A 1 203 ? 16.453 17.519 -55.449 1.00 36.84 203 ALA A O 1
ATOM 1601 N N . PHE A 1 204 ? 15.459 15.921 -54.223 1.00 38.19 204 PHE A N 1
ATOM 1602 C CA . PHE A 1 204 ? 16.142 14.811 -54.866 1.00 38.19 204 PHE A CA 1
ATOM 1603 C C . PHE A 1 204 ? 15.498 14.608 -56.244 1.00 38.19 204 PHE A C 1
ATOM 1605 O O . PHE A 1 204 ? 14.306 14.303 -56.324 1.00 38.19 204 PHE A O 1
ATOM 1612 N N . VAL A 1 205 ? 16.283 14.831 -57.302 1.00 38.00 205 VAL A N 1
ATOM 1613 C CA . VAL A 1 205 ? 16.053 14.296 -58.654 1.00 38.00 205 VAL A CA 1
ATOM 1614 C C . VAL A 1 205 ? 16.866 13.020 -58.783 1.00 38.00 205 VAL A C 1
ATOM 1616 O O . VAL A 1 205 ? 18.045 13.053 -58.359 1.00 38.00 205 VAL A O 1
#

Organism: NCBI:txid53985

Sequence (205 aa):
MCLVSDNANAVRTMVASVFGGVITVKQDPFHLIDRVSAKLASKPKQKWLKKELRSALYDVDRQLRPPDEMEIEFKKVVESVDLSDVSCTEASWTGCWKYNAKLIREGDLHVPNNDYREDRAKPVRIVATSQLEGFHSALKKLLNRSLSVDVGMRILDVFIVRHNLRMGTKFGRNPSFGEIDFVSLAQAAILSQGVLPESPQLAFV

Foldseek 3Di:
DEAEDCCQVVCVVVCCVVVVPPYHYAYQLLSLLQVLLVQFDDPVSSVVSSVQLQPLQADPVRAGDQLVSSLVSLCVSLVPDDPVRGPDDPCVNVVSSVVVSVCSNVCRHHDPDQWDDDPPDDTDGVNPVCVVVVVVVVLCVVVVPPDPPVRSVVVVVVVVVVVCLVVCVVVVNDDDPDPDRVVRVVVVCVVCVPVDDPDPPPDDD